Protein AF-A0A9Q4CDG2-F1 (afdb_monomer_lite)

Structure (mmCIF, N/CA/C/O backbone):
data_AF-A0A9Q4CDG2-F1
#
_entry.id   AF-A0A9Q4CDG2-F1
#
loop_
_atom_site.group_PDB
_atom_site.id
_atom_site.type_symbol
_atom_site.label_atom_id
_atom_site.label_alt_id
_atom_site.label_comp_id
_atom_site.label_asym_id
_atom_site.label_entity_id
_atom_site.label_seq_id
_atom_site.pdbx_PDB_ins_code
_atom_site.Cartn_x
_atom_site.Cartn_y
_atom_site.Cartn_z
_atom_site.occupancy
_atom_site.B_iso_or_equiv
_atom_site.auth_seq_id
_atom_site.auth_comp_id
_atom_site.auth_asym_id
_atom_site.auth_atom_id
_atom_site.pdbx_PDB_model_num
ATOM 1 N N . MET A 1 1 ? 12.232 -32.930 37.287 1.00 53.38 1 MET A N 1
ATOM 2 C CA . MET A 1 1 ? 12.173 -32.464 38.690 1.00 53.38 1 MET A CA 1
ATOM 3 C C . MET A 1 1 ? 13.599 -32.129 39.087 1.00 53.38 1 MET A C 1
ATOM 5 O O . MET A 1 1 ? 14.398 -33.047 38.920 1.00 53.38 1 MET A O 1
ATOM 9 N N . PRO A 1 2 ? 13.987 -30.935 39.577 1.00 66.50 2 PRO A N 1
ATOM 10 C CA . PRO A 1 2 ? 13.355 -29.604 39.759 1.00 66.50 2 PRO A CA 1
ATOM 11 C C . PRO A 1 2 ? 14.100 -28.558 38.841 1.00 66.50 2 PRO A C 1
ATOM 13 O O . PRO A 1 2 ? 14.673 -29.033 37.857 1.00 66.50 2 PRO A O 1
ATOM 16 N N . PRO A 1 3 ? 14.152 -27.214 39.052 1.00 62.03 3 PRO A N 1
ATOM 17 C CA . PRO A 1 3 ? 13.517 -26.384 40.074 1.00 62.03 3 PRO A CA 1
ATOM 18 C C . PRO A 1 3 ? 12.594 -25.259 39.582 1.00 62.03 3 PRO A C 1
ATOM 20 O O . PRO A 1 3 ? 12.710 -24.715 38.485 1.00 62.03 3 PRO A O 1
ATOM 23 N N . GLU A 1 4 ? 11.672 -24.950 40.489 1.00 54.12 4 GLU A N 1
ATOM 24 C CA . GLU A 1 4 ? 10.801 -23.787 40.531 1.00 54.12 4 GLU A CA 1
ATOM 25 C C . GLU A 1 4 ? 11.642 -22.527 40.744 1.00 54.12 4 GLU A C 1
ATOM 27 O O . GLU A 1 4 ? 12.482 -22.477 41.643 1.00 54.12 4 GLU A O 1
ATOM 32 N N . TYR A 1 5 ? 11.406 -21.511 39.922 1.00 54.66 5 TYR A N 1
ATOM 33 C CA . TYR A 1 5 ? 11.902 -20.166 40.171 1.00 54.66 5 TYR A CA 1
ATOM 34 C C . TYR A 1 5 ? 10.728 -19.304 40.627 1.00 54.66 5 TYR A C 1
ATOM 36 O O . TYR A 1 5 ? 9.910 -18.876 39.815 1.00 54.66 5 TYR A O 1
ATOM 44 N N . SER A 1 6 ? 10.656 -19.078 41.940 1.00 64.81 6 SER A N 1
ATOM 45 C CA . SER A 1 6 ? 9.952 -17.946 42.533 1.00 64.81 6 SER A CA 1
ATOM 46 C C . SER A 1 6 ? 10.882 -16.739 42.481 1.00 64.81 6 SER A C 1
ATOM 48 O O . SER A 1 6 ? 11.990 -16.800 43.017 1.00 64.81 6 SER A O 1
ATOM 50 N N . TRP A 1 7 ? 10.434 -15.649 41.868 1.00 68.12 7 TRP A N 1
ATOM 51 C CA . TRP A 1 7 ? 11.040 -14.345 42.097 1.00 68.12 7 TRP A CA 1
ATOM 52 C C . TRP A 1 7 ? 9.975 -13.408 42.636 1.00 68.12 7 TRP A C 1
ATOM 54 O O . TRP A 1 7 ? 9.012 -13.074 41.950 1.00 68.12 7 TRP A O 1
ATOM 64 N N . ASP A 1 8 ? 10.189 -13.102 43.909 1.00 61.53 8 ASP A N 1
ATOM 65 C CA . ASP A 1 8 ? 9.601 -12.078 44.746 1.00 61.53 8 ASP A CA 1
ATOM 66 C C . ASP A 1 8 ? 9.086 -10.834 44.020 1.00 61.53 8 ASP A C 1
ATOM 68 O O . ASP A 1 8 ? 9.802 -10.117 43.317 1.00 61.53 8 ASP A O 1
ATOM 72 N N . ASP A 1 9 ? 7.829 -10.565 44.346 1.00 55.75 9 ASP A N 1
ATOM 73 C CA . ASP A 1 9 ? 7.215 -9.256 44.469 1.00 55.75 9 ASP A CA 1
ATOM 74 C C . ASP A 1 9 ? 8.058 -8.377 45.415 1.00 55.75 9 ASP A C 1
ATOM 76 O O . ASP A 1 9 ? 8.276 -8.703 46.583 1.00 55.75 9 ASP A O 1
ATOM 80 N N . SER A 1 10 ? 8.563 -7.252 44.920 1.00 64.06 10 SER A N 1
ATOM 81 C CA . SER A 1 10 ? 9.087 -6.175 45.762 1.00 64.06 10 SER A CA 1
ATOM 82 C C . SER A 1 10 ? 8.644 -4.845 45.181 1.00 64.06 10 SER A C 1
ATOM 84 O O . SER A 1 10 ? 9.381 -4.126 44.509 1.00 64.06 10 SER A O 1
ATOM 86 N N . ASP A 1 11 ? 7.376 -4.569 45.460 1.00 62.00 11 ASP A N 1
ATOM 87 C CA . ASP A 1 11 ? 6.813 -3.243 45.645 1.00 62.00 11 ASP A CA 1
ATOM 88 C C . ASP A 1 11 ? 7.690 -2.435 46.621 1.00 62.00 11 ASP A C 1
ATOM 90 O O . ASP A 1 11 ? 7.967 -2.878 47.735 1.00 62.00 11 ASP A O 1
ATOM 94 N N . THR A 1 12 ? 8.198 -1.283 46.185 1.00 60.94 12 THR A N 1
ATOM 95 C CA . THR A 1 12 ? 8.455 -0.089 47.013 1.00 60.94 12 THR A CA 1
ATOM 96 C C . THR A 1 12 ? 9.114 0.974 46.140 1.00 60.94 12 THR A C 1
ATOM 98 O O . THR A 1 12 ? 10.307 0.923 45.847 1.00 60.94 12 THR A O 1
ATOM 101 N N . GLY A 1 13 ? 8.351 1.980 45.713 1.00 46.56 13 GLY A N 1
ATOM 102 C CA . GLY A 1 13 ? 8.955 3.013 44.877 1.00 46.56 13 GLY A CA 1
ATOM 103 C C . GLY A 1 13 ? 8.097 4.213 44.543 1.00 46.56 13 GLY A C 1
ATOM 104 O O . GLY A 1 13 ? 8.040 4.588 43.383 1.00 46.56 13 GLY A O 1
ATOM 105 N N . SER A 1 14 ? 7.505 4.823 45.569 1.00 50.12 14 SER A N 1
ATOM 106 C CA . SER A 1 14 ? 7.335 6.278 45.675 1.00 50.12 14 SER A CA 1
ATOM 107 C C . SER A 1 14 ? 6.537 6.981 44.572 1.00 50.12 14 SER A C 1
ATOM 109 O O . SER A 1 14 ? 7.004 7.222 43.461 1.00 50.12 14 SER A O 1
ATOM 111 N N . GLY A 1 15 ? 5.338 7.419 44.959 1.00 53.47 15 GLY A N 1
ATOM 112 C CA . GLY A 1 15 ? 4.508 8.328 44.186 1.00 53.47 15 GLY A CA 1
ATOM 113 C C . GLY A 1 15 ? 5.280 9.546 43.684 1.00 53.47 15 GLY A C 1
ATOM 114 O O . GLY A 1 15 ? 5.827 10.329 44.461 1.00 53.47 15 GLY A O 1
ATOM 115 N N . TRP A 1 16 ? 5.259 9.712 42.368 1.00 61.00 16 TRP A N 1
ATOM 116 C CA . TRP A 1 16 ? 5.563 10.973 41.721 1.00 61.00 16 TRP A CA 1
ATOM 117 C C . TRP A 1 16 ? 4.265 11.762 41.616 1.00 61.00 16 TRP A C 1
ATOM 119 O O . TRP A 1 16 ? 3.266 11.293 41.067 1.00 61.00 16 TRP A O 1
ATOM 129 N N . LEU A 1 17 ? 4.283 12.941 42.231 1.00 60.50 17 LEU A N 1
ATOM 130 C CA . LEU A 1 17 ? 3.213 13.918 42.163 1.00 60.50 17 LEU A CA 1
ATOM 131 C C . LEU A 1 17 ? 2.910 14.276 40.696 1.00 60.50 17 LEU A C 1
ATOM 133 O O . LEU A 1 17 ? 3.834 14.336 39.884 1.00 60.50 17 LEU A O 1
ATOM 137 N N . PRO A 1 18 ? 1.647 14.571 40.348 1.00 55.75 18 PRO A N 1
ATOM 138 C CA . PRO A 1 18 ? 1.344 15.226 39.088 1.00 55.75 18 PRO A CA 1
ATOM 139 C C . PRO A 1 18 ? 1.899 16.653 39.137 1.00 55.75 18 PRO A C 1
ATOM 141 O O . PRO A 1 18 ? 1.384 17.499 39.868 1.00 55.75 18 PRO A O 1
ATOM 144 N N . ASP A 1 19 ? 2.941 16.925 38.353 1.00 49.47 19 ASP A N 1
ATOM 145 C CA . ASP A 1 19 ? 3.336 18.293 38.039 1.00 49.47 19 ASP A CA 1
ATOM 146 C C . ASP A 1 19 ? 2.206 18.933 37.227 1.00 49.47 19 ASP A C 1
ATOM 148 O O . ASP A 1 19 ? 2.027 18.702 36.028 1.00 49.47 19 ASP A O 1
ATOM 152 N N . SER A 1 20 ? 1.403 19.736 37.915 1.00 56.84 20 SER A N 1
ATOM 153 C CA . SER A 1 20 ? 0.507 20.726 37.339 1.00 56.84 20 SER A CA 1
ATOM 154 C C . SER A 1 20 ? 1.339 21.823 36.671 1.00 56.84 20 SER A C 1
ATOM 156 O O . SER A 1 20 ? 1.471 22.931 37.184 1.00 56.84 20 SER A O 1
ATOM 158 N N . SER A 1 21 ? 1.912 21.500 35.511 1.00 54.34 21 SER A N 1
ATOM 159 C CA . SER A 1 21 ? 2.442 22.469 34.560 1.00 54.34 21 SER A CA 1
ATOM 160 C C . SER A 1 21 ? 1.254 23.163 33.896 1.00 54.34 21 SER A C 1
ATOM 162 O O . SER A 1 21 ? 0.625 22.674 32.959 1.00 54.34 21 SER A O 1
ATOM 164 N N . THR A 1 22 ? 0.923 24.317 34.463 1.00 55.69 22 THR A N 1
ATOM 165 C CA . THR A 1 22 ? 0.177 25.406 33.840 1.00 55.69 22 THR A CA 1
ATOM 166 C C . THR A 1 22 ? 0.577 25.555 32.377 1.00 55.69 22 THR A C 1
ATOM 168 O O . THR A 1 22 ? 1.725 25.863 32.061 1.00 55.69 22 THR A O 1
ATOM 171 N N . GLY A 1 23 ? -0.395 25.332 31.496 1.00 52.81 23 GLY A N 1
ATOM 172 C CA . GLY A 1 23 ? -0.279 25.617 30.081 1.00 52.81 23 GLY A CA 1
ATOM 173 C C . GLY A 1 23 ? -0.081 27.109 29.846 1.00 52.81 23 GLY A C 1
ATOM 174 O O . GLY A 1 23 ? -1.031 27.886 29.914 1.00 52.81 23 GLY A O 1
ATOM 175 N N . GLU A 1 24 ? 1.137 27.495 29.486 1.00 50.03 24 GLU A N 1
ATOM 176 C CA . GLU A 1 24 ? 1.326 28.595 28.550 1.00 50.03 24 GLU A CA 1
ATOM 177 C C . GLU A 1 24 ? 0.932 28.069 27.170 1.00 50.03 24 GLU A C 1
ATOM 179 O O . GLU A 1 24 ? 1.701 27.424 26.455 1.00 50.03 24 GLU A O 1
ATOM 184 N N . ALA A 1 25 ? -0.333 28.305 26.825 1.00 54.84 25 ALA A N 1
ATOM 185 C CA . ALA A 1 25 ? -0.805 28.229 25.460 1.00 54.84 25 ALA A CA 1
ATOM 186 C C . ALA A 1 25 ? -0.011 29.253 24.641 1.00 54.84 25 ALA A C 1
ATOM 188 O O . ALA A 1 25 ? -0.360 30.430 24.571 1.00 54.84 25 ALA A O 1
ATOM 189 N N . HIS A 1 26 ? 1.085 28.807 24.028 1.00 51.84 26 HIS A N 1
ATOM 190 C CA . HIS A 1 26 ? 1.616 29.478 22.858 1.00 51.84 26 HIS A CA 1
ATOM 191 C C . HIS A 1 26 ? 0.534 29.426 21.786 1.00 51.84 26 HIS A C 1
ATOM 193 O O . HIS A 1 26 ? 0.344 28.415 21.107 1.00 51.84 26 HIS A O 1
ATOM 199 N N . ASP A 1 27 ? -0.182 30.542 21.708 1.00 53.88 27 ASP A N 1
ATOM 200 C CA . ASP A 1 27 ? -1.053 30.986 20.635 1.00 53.88 27 ASP A CA 1
ATOM 201 C C . ASP A 1 27 ? -0.245 30.966 19.329 1.00 53.88 27 ASP A C 1
ATOM 203 O O . ASP A 1 27 ? 0.345 31.949 18.879 1.00 53.88 27 ASP A O 1
ATOM 207 N N . ARG A 1 28 ? -0.090 29.763 18.767 1.00 57.19 28 ARG A N 1
ATOM 208 C CA . ARG A 1 28 ? 0.347 29.599 17.391 1.00 57.19 28 ARG A CA 1
ATOM 209 C C . ARG A 1 28 ? -0.821 30.087 16.549 1.00 57.19 28 ARG A C 1
ATOM 211 O O . ARG A 1 28 ? -1.915 29.549 16.724 1.00 57.19 28 ARG A O 1
ATOM 218 N N . PRO A 1 29 ? -0.612 31.039 15.625 1.00 57.56 29 PRO A N 1
ATOM 219 C CA . PRO A 1 29 ? -1.661 31.440 14.708 1.00 57.56 29 PRO A CA 1
ATOM 220 C C . PRO A 1 29 ? -2.149 30.187 13.987 1.00 57.56 29 PRO A C 1
ATOM 222 O O . PRO A 1 29 ? -1.414 29.577 13.207 1.00 57.56 29 PRO A O 1
ATOM 225 N N . VAL A 1 30 ? -3.378 29.778 14.305 1.00 60.62 30 VAL A N 1
ATOM 226 C CA . VAL A 1 30 ? -4.098 28.745 13.570 1.00 60.62 30 VAL A CA 1
ATOM 227 C C . VAL A 1 30 ? -4.087 29.217 12.118 1.00 60.62 30 VAL A C 1
ATOM 229 O O . VAL A 1 30 ? -4.595 30.312 11.848 1.00 60.62 30 VAL A O 1
ATOM 232 N N . PRO A 1 31 ? -3.458 28.484 11.180 1.00 58.09 31 PRO A N 1
ATOM 233 C CA . PRO A 1 31 ? -3.548 28.847 9.780 1.00 58.09 31 PRO A CA 1
ATOM 234 C C . PRO A 1 31 ? -5.034 28.860 9.455 1.00 58.09 31 PRO A C 1
ATOM 236 O O . PRO A 1 31 ? -5.711 27.854 9.649 1.00 58.09 31 PRO A O 1
ATOM 239 N N . ALA A 1 32 ? -5.547 30.024 9.055 1.00 58.16 32 ALA A N 1
ATOM 240 C CA . ALA A 1 32 ? -6.940 30.184 8.690 1.00 58.16 32 ALA A CA 1
ATOM 241 C C . ALA A 1 32 ? -7.270 29.115 7.647 1.00 58.16 32 ALA A C 1
ATOM 243 O O . ALA A 1 32 ? -6.851 29.222 6.489 1.00 58.16 32 ALA A O 1
ATOM 244 N N . GLU A 1 33 ? -7.973 28.063 8.075 1.00 46.12 33 GLU A N 1
ATOM 245 C CA . GLU A 1 33 ? -8.546 27.081 7.178 1.00 46.12 33 GLU A CA 1
ATOM 246 C C . GLU A 1 33 ? -9.503 27.864 6.297 1.00 46.12 33 GLU A C 1
ATOM 248 O O . GLU A 1 33 ? -10.602 28.243 6.702 1.00 46.12 33 GLU A O 1
ATOM 253 N N . ARG A 1 34 ? -9.041 28.201 5.091 1.00 53.00 34 ARG A N 1
ATOM 254 C CA . ARG A 1 34 ? -9.918 28.754 4.075 1.00 53.00 34 ARG A CA 1
ATOM 255 C C . ARG A 1 34 ? -10.984 27.683 3.879 1.00 53.00 34 ARG A C 1
ATOM 257 O O . ARG A 1 34 ? -10.608 26.567 3.510 1.00 53.00 34 ARG A O 1
ATOM 264 N N . PRO A 1 35 ? -12.272 27.964 4.137 1.00 53.75 35 PRO A N 1
ATOM 265 C CA . PRO A 1 35 ? -13.325 27.018 3.833 1.00 53.75 35 PRO A CA 1
ATOM 266 C C . PRO A 1 35 ? -13.271 26.798 2.326 1.00 53.75 35 PRO A C 1
ATOM 268 O O . PRO A 1 35 ? -13.730 27.630 1.545 1.00 53.75 35 PRO A O 1
ATOM 271 N N . PHE A 1 36 ? -12.628 25.707 1.910 1.00 53.34 36 PHE A N 1
ATOM 272 C CA . PHE A 1 36 ? -12.633 25.299 0.521 1.00 53.34 36 PHE A CA 1
ATOM 273 C C . PHE A 1 36 ? -14.106 25.147 0.145 1.00 53.34 36 PHE A C 1
ATOM 275 O O . PHE A 1 36 ? -14.830 24.397 0.813 1.00 53.34 36 PHE A O 1
ATOM 282 N N . PRO A 1 37 ? -14.599 25.912 -0.843 1.00 50.88 37 PRO A N 1
ATOM 283 C CA . PRO A 1 37 ? -16.015 25.957 -1.136 1.00 50.88 37 PRO A CA 1
ATOM 284 C C . PRO A 1 37 ? -16.431 24.560 -1.586 1.00 50.88 37 PRO A C 1
ATOM 286 O O . PRO A 1 37 ? -16.094 24.118 -2.683 1.00 50.88 37 PRO A O 1
ATOM 289 N N . ARG A 1 38 ? -17.180 23.859 -0.728 1.00 51.94 38 ARG A N 1
ATOM 290 C CA . ARG A 1 38 ? -17.739 22.518 -0.981 1.00 51.94 38 ARG A CA 1
ATOM 291 C C . ARG A 1 38 ? -18.527 22.445 -2.300 1.00 51.94 38 ARG A C 1
ATOM 293 O O . ARG A 1 38 ? -18.723 21.363 -2.839 1.00 51.94 38 ARG A O 1
ATOM 300 N N . ALA A 1 39 ? -18.914 23.596 -2.852 1.00 52.84 39 ALA A N 1
ATOM 301 C CA . ALA A 1 39 ? -19.520 23.742 -4.168 1.00 52.84 39 ALA A CA 1
ATOM 302 C C . ALA A 1 39 ? -18.615 23.292 -5.338 1.00 52.84 39 ALA A C 1
ATOM 304 O O . ALA A 1 39 ? -19.136 22.780 -6.326 1.00 52.84 39 ALA A O 1
ATOM 305 N N . LEU A 1 40 ? -17.281 23.417 -5.240 1.00 53.44 40 LEU A N 1
ATOM 306 C CA . LEU A 1 40 ? -16.377 23.007 -6.328 1.00 53.44 40 LEU A CA 1
ATOM 307 C C . LEU A 1 40 ? -16.232 21.482 -6.443 1.00 53.44 40 LEU A C 1
ATOM 309 O O . LEU A 1 40 ? -16.078 20.966 -7.548 1.00 53.44 40 LEU A O 1
ATOM 313 N N . TRP A 1 41 ? -16.357 20.747 -5.334 1.00 53.97 41 TRP A N 1
ATOM 314 C CA . TRP A 1 41 ? -16.315 19.281 -5.353 1.00 53.97 41 TRP A CA 1
ATOM 315 C C . TRP A 1 41 ? -17.552 18.673 -6.024 1.00 53.97 41 TRP A C 1
ATOM 317 O O . TRP A 1 41 ? -17.429 17.738 -6.811 1.00 53.97 41 TRP A O 1
ATOM 327 N N . VAL A 1 42 ? -18.739 19.236 -5.779 1.00 58.47 42 VAL A N 1
ATOM 328 C CA . VAL A 1 42 ? -19.985 18.742 -6.390 1.00 58.47 42 VAL A CA 1
ATOM 329 C C . VAL A 1 42 ? -19.978 18.967 -7.904 1.00 58.47 42 VAL A C 1
ATOM 331 O O . VAL A 1 42 ? -20.336 18.063 -8.655 1.00 58.47 42 VAL A O 1
ATOM 334 N N . ALA A 1 43 ? -19.505 20.130 -8.367 1.00 60.06 43 ALA A N 1
ATOM 335 C CA . ALA A 1 43 ? -19.396 20.418 -9.796 1.00 60.06 43 ALA A CA 1
ATOM 336 C C . ALA A 1 43 ? -18.426 19.455 -10.509 1.00 60.06 43 ALA A C 1
ATOM 338 O O . ALA A 1 43 ? -18.755 18.936 -11.574 1.00 60.06 43 ALA A O 1
ATOM 339 N N . GLY A 1 44 ? -17.274 19.155 -9.897 1.00 66.88 44 GLY A N 1
ATOM 340 C CA . GLY A 1 44 ? -16.311 18.190 -10.437 1.00 66.88 44 GLY A CA 1
ATOM 341 C C . GLY A 1 44 ? -16.879 16.772 -10.550 1.00 66.88 44 GLY A C 1
ATOM 342 O O . GLY A 1 44 ? -16.764 16.149 -11.604 1.00 66.88 44 GLY A O 1
ATOM 343 N N . VAL A 1 45 ? -17.560 16.283 -9.506 1.00 74.00 45 VAL A N 1
ATOM 344 C CA . VAL A 1 45 ? -18.168 14.939 -9.505 1.00 74.00 45 VAL A CA 1
ATOM 345 C C . VAL A 1 45 ? -19.259 14.816 -10.571 1.00 74.00 45 VAL A C 1
ATOM 347 O O . VAL A 1 45 ? -19.301 13.812 -11.278 1.00 74.00 45 VAL A O 1
ATOM 350 N N . VAL A 1 46 ? -20.103 15.838 -10.753 1.00 75.88 46 VAL A N 1
ATOM 351 C CA . VAL A 1 46 ? -21.156 15.827 -11.785 1.00 75.88 46 VAL A CA 1
ATOM 352 C C . VAL A 1 46 ? -20.563 15.816 -13.199 1.00 75.88 46 VAL A C 1
ATOM 354 O O . VAL A 1 46 ? -21.061 15.088 -14.055 1.00 75.88 46 VAL A O 1
ATOM 357 N N . ILE A 1 47 ? -19.481 16.561 -13.449 1.00 78.69 47 ILE A N 1
ATOM 358 C CA . ILE A 1 47 ? -18.809 16.585 -14.760 1.00 78.69 47 ILE A CA 1
ATOM 359 C C . ILE A 1 47 ? -18.172 15.226 -15.078 1.00 78.69 47 ILE A C 1
ATOM 361 O O . ILE A 1 47 ? -18.348 14.714 -16.183 1.00 78.69 47 ILE A O 1
ATOM 365 N N . VAL A 1 48 ? -17.480 14.611 -14.113 1.00 79.12 48 VAL A N 1
ATOM 366 C CA . VAL A 1 48 ? -16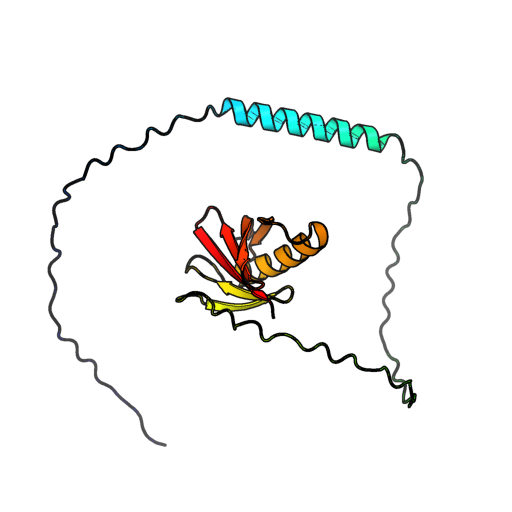.874 13.280 -14.289 1.00 79.12 48 VAL A CA 1
ATOM 367 C C . VAL A 1 48 ? -17.949 12.214 -14.515 1.00 79.12 48 VAL A C 1
ATOM 369 O O . VAL A 1 48 ? -17.793 11.368 -15.392 1.00 79.12 48 VAL A O 1
ATOM 372 N N . LEU A 1 49 ? -19.067 12.284 -13.788 1.00 78.81 49 LEU A N 1
ATOM 373 C CA . LEU A 1 49 ? -20.172 11.333 -13.920 1.00 78.81 49 LEU A CA 1
ATOM 374 C C . LEU A 1 49 ? -20.927 11.496 -15.253 1.00 78.81 49 LEU A C 1
ATOM 376 O O . LEU A 1 49 ? -21.342 10.510 -15.853 1.00 78.81 49 LEU A O 1
ATOM 380 N N . LEU A 1 50 ? -21.050 12.721 -15.775 1.00 77.06 50 LEU A N 1
ATOM 381 C CA . LEU A 1 50 ? -21.570 12.953 -17.127 1.00 77.06 50 LEU A CA 1
ATOM 382 C C . LEU A 1 50 ? -20.617 12.417 -18.207 1.00 77.06 50 LEU A C 1
ATOM 384 O O . LEU A 1 50 ? -21.074 11.794 -19.166 1.00 77.06 50 LEU A O 1
ATOM 388 N N . LEU A 1 51 ? -19.304 12.606 -18.045 1.00 77.31 51 LEU A N 1
ATOM 389 C CA . LEU A 1 51 ? -18.298 12.091 -18.979 1.00 77.31 51 LEU A CA 1
ATOM 390 C C . LEU A 1 51 ? -18.287 10.557 -19.038 1.00 77.31 51 LEU A C 1
ATOM 392 O O . LEU A 1 51 ? -18.230 9.998 -20.134 1.00 77.31 51 LEU A O 1
ATOM 396 N N . THR A 1 52 ? -18.402 9.865 -17.900 1.00 74.88 52 THR A N 1
ATOM 397 C CA . THR A 1 52 ? -18.450 8.393 -17.874 1.00 74.88 52 THR A CA 1
ATOM 398 C C . THR A 1 52 ? -19.718 7.840 -18.521 1.00 74.88 52 THR A C 1
ATOM 400 O O . THR A 1 52 ? -19.633 6.872 -19.277 1.00 74.88 52 THR A O 1
ATOM 403 N N . VAL A 1 53 ? -20.882 8.471 -18.320 1.00 73.19 53 VAL A N 1
ATOM 404 C CA . VAL A 1 53 ? -22.142 8.049 -18.964 1.00 73.19 53 VAL A CA 1
ATOM 405 C C . VAL A 1 53 ? -22.085 8.214 -20.489 1.00 73.19 53 VAL A C 1
ATOM 407 O O . VAL A 1 53 ? -22.541 7.329 -21.216 1.00 73.19 53 VAL A O 1
ATOM 410 N N . VAL A 1 54 ? -21.480 9.292 -21.001 1.00 72.12 54 VAL A N 1
ATOM 411 C CA . VAL A 1 54 ? -21.300 9.497 -22.453 1.00 72.12 54 VAL A CA 1
ATOM 412 C C . VAL A 1 54 ? -20.319 8.479 -23.051 1.00 72.12 54 VAL A C 1
ATOM 414 O O . VAL A 1 54 ? -20.576 7.929 -24.127 1.00 72.12 54 VAL A O 1
ATOM 417 N N . LEU A 1 55 ? -19.229 8.163 -22.345 1.00 63.28 55 LEU A N 1
ATOM 418 C CA . LEU A 1 55 ? -18.268 7.138 -22.767 1.00 63.28 55 LEU A CA 1
ATOM 419 C C . LEU A 1 55 ? -18.903 5.740 -22.814 1.00 63.28 55 LEU A C 1
ATOM 421 O O . LEU A 1 55 ? -18.805 5.067 -23.834 1.00 63.28 55 LEU A O 1
ATOM 425 N N . VAL A 1 56 ? -19.644 5.320 -21.786 1.00 63.47 56 VAL A N 1
ATOM 426 C CA . VAL A 1 56 ? -20.304 3.997 -21.769 1.00 63.47 56 VAL A CA 1
ATOM 427 C C . VAL A 1 56 ? -21.442 3.909 -22.804 1.00 63.47 56 VAL A C 1
ATOM 429 O O . VAL A 1 56 ? -21.650 2.866 -23.434 1.00 63.47 56 VAL A O 1
ATOM 432 N N . GLY A 1 57 ? -22.150 5.016 -23.050 1.00 55.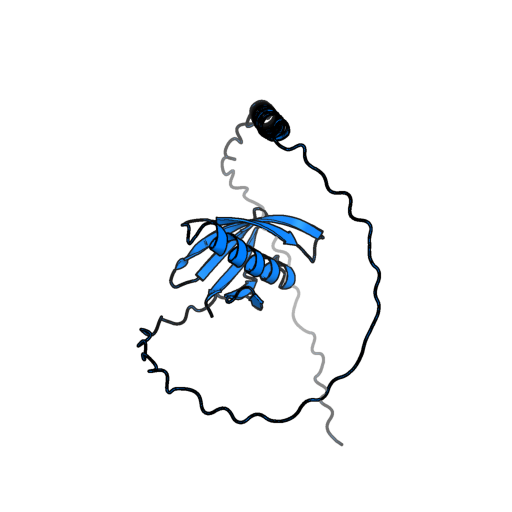91 57 GLY A N 1
ATOM 433 C CA . GLY A 1 57 ? -23.232 5.083 -24.036 1.00 55.91 57 GLY A CA 1
ATOM 434 C C . GLY A 1 57 ? -22.772 4.924 -25.491 1.00 55.91 57 GLY A C 1
ATOM 435 O O . GLY A 1 57 ? -23.509 4.369 -26.307 1.00 55.91 57 GLY A O 1
ATOM 436 N N . THR A 1 58 ? -21.552 5.354 -25.830 1.00 53.75 58 THR A N 1
ATOM 437 C CA . THR A 1 58 ? -21.023 5.237 -27.204 1.00 53.75 58 THR A CA 1
ATOM 438 C C . THR A 1 58 ? -20.487 3.840 -27.525 1.00 53.75 58 THR A C 1
ATOM 440 O O . THR A 1 58 ? -20.653 3.382 -28.655 1.00 53.75 58 THR A O 1
ATOM 443 N N . VAL A 1 59 ? -19.955 3.109 -26.539 1.00 56.19 59 VAL A N 1
ATOM 444 C CA . VAL A 1 59 ? -19.479 1.720 -26.722 1.00 56.19 59 VAL A CA 1
ATOM 445 C C . VAL A 1 59 ? -20.647 0.729 -26.855 1.00 56.19 59 VAL A C 1
ATOM 447 O O . VAL A 1 59 ? -20.550 -0.281 -27.547 1.00 56.19 59 VAL A O 1
ATOM 450 N N . SER A 1 60 ? -21.812 1.055 -26.290 1.00 53.12 60 SER A N 1
ATOM 451 C CA . SER A 1 60 ? -22.990 0.173 -26.298 1.00 53.12 60 SER A CA 1
ATOM 452 C C . SER A 1 60 ? -23.723 0.085 -27.649 1.00 53.12 60 SER A C 1
ATOM 454 O O . SER A 1 60 ? -24.640 -0.721 -27.799 1.00 53.12 60 SER A O 1
ATOM 456 N N . ARG A 1 61 ? -23.344 0.885 -28.660 1.00 50.41 61 ARG A N 1
ATOM 457 C CA . ARG A 1 61 ? -23.950 0.826 -30.008 1.00 50.41 61 ARG A CA 1
ATOM 458 C C . ARG A 1 61 ? -23.263 -0.134 -30.981 1.00 50.41 61 ARG A C 1
ATOM 460 O O . ARG A 1 61 ? -23.746 -0.284 -32.100 1.00 50.41 61 ARG A O 1
ATOM 467 N N . MET A 1 62 ? -22.193 -0.815 -30.576 1.00 56.81 62 MET A N 1
ATOM 468 C CA . MET A 1 62 ? -21.455 -1.728 -31.452 1.00 56.81 62 MET A CA 1
ATOM 469 C C . MET A 1 62 ? -21.123 -3.023 -30.703 1.00 56.81 62 MET A C 1
ATOM 471 O O . MET A 1 62 ? -20.001 -3.257 -30.281 1.00 56.81 62 MET A O 1
ATOM 475 N N . GLY A 1 63 ? -22.141 -3.855 -30.477 1.00 48.88 63 GLY A N 1
ATOM 476 C CA . GLY A 1 63 ? -21.953 -5.102 -29.734 1.00 48.88 63 GLY A CA 1
ATOM 477 C C . GLY A 1 63 ? -23.202 -5.961 -29.594 1.00 48.88 63 GLY A C 1
ATOM 478 O O . GLY A 1 63 ? -23.417 -6.564 -28.553 1.00 48.88 63 GLY A O 1
ATOM 479 N N . SER A 1 64 ? -24.055 -6.008 -30.619 1.00 51.62 64 SER A N 1
ATOM 480 C CA . SER A 1 64 ? -25.024 -7.099 -30.746 1.00 51.62 64 SER A CA 1
ATOM 481 C C . SER A 1 64 ? -24.346 -8.276 -31.435 1.00 51.62 64 SER A C 1
ATOM 483 O O . SER A 1 64 ? -24.177 -8.241 -32.651 1.00 51.62 64 SER A O 1
ATOM 485 N N . SER A 1 65 ? -23.987 -9.313 -30.677 1.00 49.16 65 SER A N 1
ATOM 486 C CA . SER A 1 65 ? -24.073 -10.719 -31.097 1.00 49.16 65 SER A CA 1
ATOM 487 C C . SER A 1 65 ? -23.910 -11.652 -29.891 1.00 49.16 65 SER A C 1
ATOM 489 O O . SER A 1 65 ? -22.931 -11.567 -29.162 1.00 49.16 65 SER A O 1
ATOM 491 N N . ARG A 1 66 ? -24.962 -12.462 -29.710 1.00 49.91 66 ARG A N 1
ATOM 492 C CA . ARG A 1 66 ? -25.152 -13.766 -29.033 1.00 49.91 66 ARG A CA 1
ATOM 493 C C . ARG A 1 66 ? -23.856 -14.442 -28.531 1.00 49.91 66 ARG A C 1
ATOM 495 O O . ARG A 1 66 ? -22.851 -14.407 -29.215 1.00 49.91 66 ARG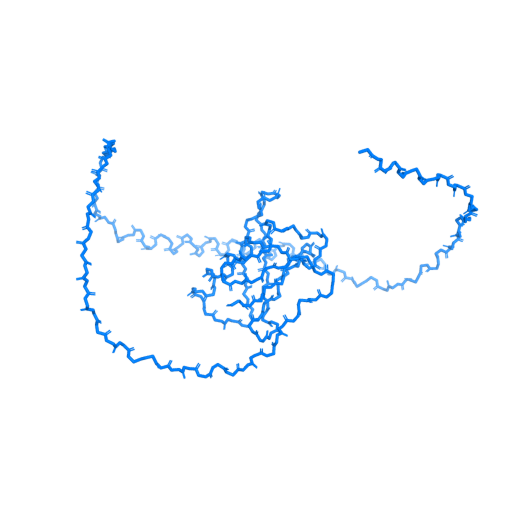 A O 1
ATOM 502 N N . ASP A 1 67 ? -23.825 -15.055 -27.347 1.00 48.62 67 ASP A N 1
ATOM 503 C CA . ASP A 1 67 ? -24.449 -16.365 -27.134 1.00 48.62 67 ASP A CA 1
ATOM 504 C C . ASP A 1 67 ? -24.867 -16.649 -25.683 1.00 48.62 67 ASP A C 1
ATOM 506 O O . ASP A 1 67 ? -24.180 -16.352 -24.709 1.00 48.62 67 ASP A O 1
ATOM 510 N N . THR A 1 68 ? -26.034 -17.279 -25.576 1.00 54.81 68 THR A N 1
ATOM 511 C CA . THR A 1 68 ? -26.624 -17.852 -24.366 1.00 54.81 68 THR A CA 1
ATOM 512 C C . THR A 1 68 ? -26.162 -19.306 -24.257 1.00 54.81 68 THR A C 1
ATOM 514 O O . THR A 1 68 ? -26.650 -20.167 -24.983 1.00 54.81 68 THR A O 1
ATOM 517 N N . GLY A 1 69 ? -25.212 -19.580 -23.361 1.00 43.16 69 GLY A N 1
ATOM 518 C CA . GLY A 1 69 ? -24.709 -20.924 -23.061 1.00 43.16 69 GLY A CA 1
ATOM 519 C C . GLY A 1 69 ? -24.929 -21.303 -21.595 1.00 43.16 69 GLY A C 1
ATOM 520 O O . GLY A 1 69 ? -24.180 -20.888 -20.719 1.00 43.16 69 GLY A O 1
ATOM 521 N N . THR A 1 70 ? -25.990 -22.071 -21.362 1.00 55.03 70 THR A N 1
ATOM 522 C CA . THR A 1 70 ? -26.464 -22.729 -20.125 1.00 55.03 70 THR A CA 1
ATOM 523 C C . THR A 1 70 ? -25.392 -23.599 -19.421 1.00 55.03 70 THR A C 1
ATOM 525 O O . THR A 1 70 ? -24.496 -24.108 -20.094 1.00 55.03 70 THR A O 1
ATOM 528 N N . PRO A 1 71 ? -25.459 -23.804 -18.081 1.00 53.22 71 PRO A N 1
ATOM 529 C CA . PRO A 1 71 ? -24.355 -24.335 -17.276 1.00 53.22 71 PRO A CA 1
ATOM 530 C C . PRO A 1 71 ? -24.248 -25.866 -17.304 1.00 53.22 71 PRO A C 1
ATOM 532 O O . PRO A 1 71 ? -25.251 -26.577 -17.263 1.00 53.22 71 PRO A O 1
ATOM 535 N N . GLY A 1 72 ? -23.011 -26.369 -17.279 1.00 51.94 72 GLY A N 1
ATOM 536 C CA . GLY A 1 72 ? -22.688 -27.782 -17.084 1.00 51.94 72 GLY A CA 1
ATOM 537 C C . GLY A 1 72 ? -22.019 -28.021 -15.732 1.00 51.94 72 GLY A C 1
ATOM 538 O O . GLY A 1 72 ? -20.820 -27.803 -15.582 1.00 51.94 72 GLY A O 1
ATOM 539 N N . GLN A 1 73 ? -22.794 -28.489 -14.752 1.00 51.28 73 GLN A N 1
ATOM 540 C CA . GLN A 1 73 ? -22.268 -29.209 -13.593 1.00 51.28 73 GLN A CA 1
ATOM 541 C C . GLN A 1 73 ? -21.732 -30.564 -14.064 1.00 51.28 73 GLN A C 1
ATOM 543 O O . GLN A 1 73 ? -22.472 -31.366 -14.627 1.00 51.28 73 GLN A O 1
ATOM 548 N N . GLY A 1 74 ? -20.456 -30.826 -13.800 1.00 49.56 74 GLY A N 1
ATOM 549 C CA . GLY A 1 74 ? -19.820 -32.116 -14.037 1.00 49.56 74 GLY A CA 1
ATOM 550 C C . GLY A 1 74 ? -18.821 -32.401 -12.930 1.00 49.56 74 GLY A C 1
ATOM 551 O O . GLY A 1 74 ? -17.670 -31.985 -12.999 1.00 49.56 74 GLY A O 1
ATOM 552 N N . ALA A 1 75 ? -19.283 -33.088 -11.890 1.00 50.75 75 ALA A N 1
ATOM 553 C CA . ALA A 1 75 ? -18.427 -33.732 -10.908 1.00 50.75 75 ALA A CA 1
ATOM 554 C C . ALA A 1 75 ? -17.702 -34.917 -11.558 1.00 50.75 75 ALA A C 1
ATOM 556 O O . ALA A 1 75 ? -18.359 -35.733 -12.201 1.00 50.75 75 ALA A O 1
ATOM 557 N N . SER A 1 76 ? -16.386 -35.033 -11.357 1.00 46.84 76 SER A N 1
ATOM 558 C CA . SER A 1 76 ? -15.624 -36.294 -11.391 1.00 46.84 76 SER A CA 1
ATOM 559 C C . SER A 1 76 ? -14.186 -36.059 -10.901 1.00 46.84 76 SER A C 1
ATOM 561 O O . SER A 1 76 ? -13.355 -35.511 -11.615 1.00 46.84 76 SER A O 1
ATOM 563 N N . SER A 1 77 ? -13.901 -36.509 -9.681 1.00 47.50 77 SER A N 1
ATOM 564 C CA . SER A 1 77 ? -12.601 -37.094 -9.294 1.00 47.50 77 SER A CA 1
ATOM 565 C C . SER A 1 77 ? -12.709 -38.624 -9.498 1.00 47.50 77 SER A C 1
ATOM 567 O O . SER A 1 77 ? -13.847 -39.085 -9.621 1.00 47.50 77 SER A O 1
ATOM 569 N N . PRO A 1 78 ? -11.653 -39.468 -9.418 1.00 61.97 78 PRO A N 1
ATOM 570 C CA . PRO A 1 78 ? -10.215 -39.224 -9.227 1.00 61.97 78 PRO A CA 1
ATOM 571 C C . PRO A 1 78 ? -9.303 -40.068 -10.178 1.00 61.97 78 PRO A C 1
ATOM 573 O O . PRO A 1 78 ? -9.771 -40.838 -11.009 1.00 61.97 78 PRO A O 1
ATOM 576 N N . VAL A 1 79 ? -7.984 -39.994 -9.932 1.00 46.34 79 VAL A N 1
ATOM 577 C CA . VAL A 1 79 ? -6.917 -40.980 -10.254 1.00 46.34 79 VAL A CA 1
ATOM 578 C C . VAL A 1 79 ? -6.317 -40.979 -11.671 1.00 46.34 79 VAL A C 1
ATOM 580 O O . VAL A 1 79 ? -6.913 -41.480 -12.620 1.00 46.34 79 VAL A O 1
ATOM 583 N N . ARG A 1 80 ? -5.017 -40.644 -11.753 1.00 45.91 80 ARG A N 1
ATOM 584 C CA . ARG A 1 80 ? -4.035 -41.506 -12.439 1.00 45.91 80 ARG A CA 1
ATOM 585 C C . ARG A 1 80 ? -2.610 -41.289 -11.919 1.00 45.91 80 ARG A C 1
ATOM 587 O O . ARG A 1 80 ? -2.045 -40.211 -12.063 1.00 45.91 80 ARG A O 1
ATOM 594 N N . ALA A 1 81 ? -2.055 -42.342 -11.323 1.00 49.81 81 ALA A N 1
ATOM 595 C CA . ALA A 1 81 ? -0.619 -42.548 -11.190 1.00 49.81 81 ALA A CA 1
ATOM 596 C C . ALA A 1 81 ? -0.022 -42.835 -12.578 1.00 49.81 81 ALA A C 1
ATOM 598 O O . ALA A 1 81 ? -0.663 -43.501 -13.396 1.00 49.81 81 ALA A O 1
ATOM 599 N N . GLY A 1 82 ? 1.179 -42.331 -12.844 1.00 49.59 82 GLY A N 1
ATOM 600 C CA . GLY A 1 82 ? 1.889 -42.555 -14.098 1.00 49.59 82 GLY A CA 1
ATOM 601 C C . GLY A 1 82 ? 3.375 -42.274 -13.937 1.00 49.59 82 GLY A C 1
ATOM 602 O O . GLY A 1 82 ? 3.775 -41.134 -13.727 1.00 49.59 82 GLY A O 1
ATOM 603 N N . ASP A 1 83 ? 4.137 -43.358 -13.992 1.00 44.75 83 ASP A N 1
ATOM 604 C CA . ASP A 1 83 ? 5.576 -43.486 -13.836 1.00 44.75 83 ASP A CA 1
ATOM 605 C C . ASP A 1 83 ? 6.431 -42.693 -14.839 1.00 44.75 83 ASP A C 1
ATOM 607 O O . ASP A 1 83 ? 6.063 -42.484 -15.991 1.00 44.75 83 ASP A O 1
ATOM 611 N N . GLY A 1 84 ? 7.635 -42.347 -14.370 1.00 48.84 84 GLY A N 1
ATOM 612 C CA . GLY A 1 84 ? 8.912 -42.503 -15.073 1.00 48.84 84 GLY A CA 1
ATOM 613 C C . GLY A 1 84 ? 9.012 -42.123 -16.553 1.00 48.84 84 GLY A C 1
ATOM 614 O O . GLY A 1 84 ? 8.733 -42.931 -17.434 1.00 48.84 84 GLY A O 1
ATOM 615 N N . ALA A 1 85 ? 9.643 -40.979 -16.823 1.00 50.00 85 ALA A N 1
ATOM 616 C CA . ALA A 1 85 ? 10.381 -40.769 -18.064 1.00 50.00 85 ALA A CA 1
ATOM 617 C C . ALA A 1 85 ? 11.653 -39.957 -17.784 1.00 50.00 85 ALA A C 1
ATOM 619 O O . ALA A 1 85 ? 11.613 -38.752 -17.541 1.00 50.00 85 ALA A O 1
ATOM 620 N N . ALA A 1 86 ? 12.792 -40.649 -17.806 1.00 54.53 86 ALA A N 1
ATOM 621 C CA . ALA A 1 86 ? 14.110 -40.042 -17.872 1.00 54.53 86 ALA A CA 1
ATOM 622 C C . ALA A 1 86 ? 14.280 -39.396 -19.256 1.00 54.53 86 ALA A C 1
ATOM 624 O O . ALA A 1 86 ? 14.407 -40.092 -20.261 1.00 54.53 86 ALA A O 1
ATOM 625 N N . GLY A 1 87 ? 14.244 -38.065 -19.298 1.00 49.28 87 GLY A N 1
ATOM 626 C CA . GLY A 1 87 ? 14.504 -37.268 -20.491 1.00 49.28 87 GLY A CA 1
ATOM 627 C C . GLY A 1 87 ? 15.785 -36.462 -20.320 1.00 49.28 87 GLY A C 1
ATOM 628 O O . GLY A 1 87 ? 15.808 -35.476 -19.588 1.00 49.28 87 GLY A O 1
ATOM 629 N N . SER A 1 88 ? 16.853 -36.881 -20.997 1.00 58.47 88 SER A N 1
ATOM 630 C CA . SER A 1 88 ? 18.059 -36.076 -21.191 1.00 58.47 88 SER A CA 1
ATOM 631 C C . SER A 1 88 ? 17.728 -34.896 -22.110 1.00 58.47 88 SER A C 1
ATOM 633 O O . SER A 1 88 ? 17.488 -35.085 -23.301 1.00 58.47 88 SER A O 1
ATOM 635 N N . GLY A 1 89 ? 17.678 -33.691 -21.540 1.00 55.03 89 GLY A N 1
ATOM 636 C CA . GLY A 1 89 ? 17.453 -32.423 -22.239 1.00 55.03 89 GLY A CA 1
ATOM 637 C C . GLY A 1 89 ? 18.692 -31.512 -22.219 1.00 55.03 89 GLY A C 1
ATOM 638 O O . GLY A 1 89 ? 19.594 -31.728 -21.411 1.00 55.03 89 GLY A O 1
ATOM 639 N N . PRO A 1 90 ? 18.760 -30.527 -23.131 1.00 49.50 90 PRO A N 1
ATOM 640 C CA . PRO A 1 90 ? 19.981 -29.835 -23.544 1.00 49.50 90 PRO A CA 1
ATOM 641 C C . PRO A 1 90 ? 20.594 -28.948 -22.453 1.00 49.50 90 PRO A C 1
ATOM 643 O O . PRO A 1 90 ? 19.896 -28.328 -21.655 1.00 49.50 90 PRO A O 1
ATOM 646 N N . VAL A 1 91 ? 21.927 -28.870 -22.462 1.00 54.47 91 VAL A N 1
ATOM 647 C CA . VAL A 1 91 ? 22.729 -28.009 -21.585 1.00 54.47 91 VAL A CA 1
ATOM 648 C C . VAL A 1 91 ? 22.519 -26.555 -22.014 1.00 54.47 91 VAL A C 1
ATOM 650 O O . VAL A 1 91 ? 23.133 -26.075 -22.965 1.00 54.47 91 VAL A O 1
ATOM 653 N N . THR A 1 92 ? 21.596 -25.868 -21.346 1.00 52.78 92 THR A N 1
ATOM 654 C CA . THR A 1 92 ? 21.392 -24.426 -21.492 1.00 52.78 92 THR A CA 1
ATOM 655 C C . THR A 1 92 ? 22.573 -23.703 -20.855 1.00 52.78 92 THR A C 1
ATOM 657 O O . THR A 1 92 ? 22.841 -23.872 -19.666 1.00 52.78 92 THR A O 1
ATOM 660 N N . SER A 1 93 ? 23.296 -22.916 -21.652 1.00 48.88 93 SER A N 1
ATOM 661 C CA . SER A 1 93 ? 24.344 -22.014 -21.182 1.00 48.88 93 SER A CA 1
ATOM 662 C C . SER A 1 93 ? 23.772 -21.044 -20.149 1.00 48.88 93 SER A C 1
ATOM 664 O O . SER A 1 93 ? 23.003 -20.146 -20.481 1.00 48.88 93 SER A O 1
ATOM 666 N N . THR A 1 94 ? 24.150 -21.244 -18.890 1.00 48.75 94 THR A N 1
ATOM 667 C CA . THR A 1 94 ? 23.883 -20.318 -17.794 1.00 48.75 94 THR A CA 1
ATOM 668 C C . THR A 1 94 ? 24.726 -19.065 -18.010 1.00 48.75 94 THR A C 1
ATOM 670 O O . THR A 1 94 ? 25.925 -19.058 -17.731 1.00 48.75 94 THR A O 1
ATOM 673 N N . GLU A 1 95 ? 24.119 -18.004 -18.537 1.00 52.88 95 GLU A N 1
ATOM 674 C CA . GLU A 1 95 ? 24.684 -16.662 -18.436 1.00 52.88 95 GLU A CA 1
ATOM 675 C C . GLU A 1 95 ? 24.754 -16.289 -16.952 1.00 52.88 95 GLU A C 1
ATOM 677 O O . GLU A 1 95 ? 23.745 -16.035 -16.294 1.00 52.88 95 GLU A O 1
ATOM 682 N N . THR A 1 96 ? 25.964 -16.296 -16.399 1.00 48.50 96 THR A N 1
ATOM 683 C CA . THR A 1 96 ? 26.232 -15.787 -15.055 1.00 48.50 96 THR A CA 1
ATOM 684 C C . THR A 1 96 ? 26.122 -14.267 -15.100 1.00 48.50 96 THR A C 1
ATOM 686 O O . THR A 1 96 ? 27.102 -13.559 -15.328 1.00 48.50 96 THR A O 1
ATOM 689 N N . THR A 1 97 ? 24.910 -13.747 -14.911 1.00 53.50 97 THR A N 1
ATOM 690 C CA . THR A 1 97 ? 24.702 -12.328 -14.627 1.00 53.50 97 THR A CA 1
ATOM 691 C C . THR A 1 97 ? 25.339 -12.024 -13.273 1.00 53.50 97 THR A C 1
ATOM 693 O O . THR A 1 97 ? 24.809 -12.377 -12.221 1.00 53.50 97 THR A O 1
ATOM 696 N N . THR A 1 98 ? 26.508 -11.386 -13.295 1.00 49.22 98 THR A N 1
ATOM 697 C CA . THR A 1 98 ? 27.154 -10.829 -12.105 1.00 49.22 98 THR A CA 1
ATOM 698 C C . THR A 1 98 ? 26.256 -9.733 -11.538 1.00 49.22 98 THR A C 1
ATOM 700 O O . THR A 1 98 ? 26.289 -8.590 -11.993 1.00 49.22 98 THR A O 1
ATOM 703 N N . LEU A 1 99 ? 25.421 -10.086 -10.560 1.00 48.72 99 LEU A N 1
ATOM 704 C CA . LEU A 1 99 ? 24.623 -9.124 -9.810 1.00 48.72 99 LEU A CA 1
ATOM 705 C C . LEU A 1 99 ? 25.586 -8.243 -9.013 1.00 48.72 99 LEU A C 1
ATOM 707 O O . LEU A 1 99 ? 26.275 -8.714 -8.108 1.00 48.72 99 LEU A O 1
ATOM 711 N N . THR A 1 100 ? 25.664 -6.960 -9.363 1.00 53.78 100 THR A N 1
ATOM 712 C CA . THR A 1 100 ? 26.328 -5.969 -8.515 1.00 53.78 100 THR A CA 1
ATOM 713 C C . THR A 1 100 ? 25.679 -6.035 -7.128 1.00 53.78 100 THR A C 1
ATOM 715 O O . THR A 1 100 ? 24.450 -5.948 -7.048 1.00 53.78 100 THR A O 1
ATOM 718 N N . PRO A 1 101 ? 26.449 -6.222 -6.040 1.00 51.50 101 PRO A N 1
ATOM 719 C CA . PRO A 1 101 ? 25.887 -6.351 -4.704 1.00 51.50 101 PRO A CA 1
ATOM 720 C C . PRO A 1 101 ? 25.180 -5.046 -4.337 1.00 51.50 101 PRO A C 1
ATOM 722 O O . PRO A 1 101 ? 25.810 -4.033 -4.034 1.00 51.50 101 PRO A O 1
ATOM 725 N N . THR A 1 102 ? 23.851 -5.066 -4.402 1.00 59.69 102 THR A N 1
ATOM 726 C CA . THR A 1 102 ? 23.023 -3.961 -3.929 1.00 59.69 102 THR A CA 1
ATOM 727 C C . THR A 1 102 ? 23.142 -3.940 -2.414 1.00 59.69 102 THR A C 1
ATOM 729 O O . THR A 1 102 ? 22.942 -4.960 -1.752 1.00 59.69 102 THR A O 1
ATOM 732 N N . LYS A 1 103 ? 23.540 -2.789 -1.863 1.00 65.88 103 LYS A N 1
ATOM 733 C CA . LYS A 1 103 ? 23.627 -2.577 -0.416 1.00 65.88 103 LYS A CA 1
ATOM 734 C C . LYS A 1 103 ? 22.313 -3.050 0.231 1.00 65.88 103 LYS A C 1
ATOM 736 O O . LYS A 1 103 ? 21.259 -2.609 -0.226 1.00 65.88 103 LYS A O 1
ATOM 741 N N . PRO A 1 104 ? 22.352 -3.896 1.279 1.00 71.06 104 PRO A N 1
ATOM 742 C CA . PRO A 1 104 ? 21.142 -4.328 1.965 1.00 71.06 104 PRO A CA 1
ATOM 743 C C . PRO A 1 104 ? 20.358 -3.104 2.442 1.00 71.06 104 PRO A C 1
ATOM 745 O O . PRO A 1 104 ? 20.908 -2.253 3.148 1.00 71.06 104 PRO A O 1
ATOM 748 N N . ILE A 1 105 ? 19.093 -2.994 2.039 1.00 81.56 105 ILE A N 1
ATOM 749 C CA . ILE A 1 105 ? 18.196 -1.989 2.603 1.00 81.56 105 ILE A CA 1
ATOM 750 C C . ILE A 1 105 ? 17.735 -2.500 3.959 1.00 81.56 105 ILE A C 1
ATOM 752 O O . ILE A 1 105 ? 17.094 -3.545 4.061 1.00 81.56 105 ILE A O 1
ATOM 756 N N . THR A 1 106 ? 18.067 -1.748 5.002 1.00 86.25 106 THR A N 1
ATOM 757 C CA . THR A 1 106 ? 17.564 -2.003 6.349 1.00 86.25 106 THR A CA 1
ATOM 758 C C . THR A 1 106 ? 16.212 -1.311 6.498 1.00 86.25 106 THR A C 1
ATOM 760 O O . THR A 1 106 ? 16.119 -0.117 6.197 1.00 86.25 106 THR A O 1
ATOM 763 N N . PRO A 1 107 ? 15.162 -2.011 6.959 1.00 87.62 107 PRO A N 1
ATOM 764 C CA . PRO A 1 107 ? 13.890 -1.367 7.247 1.00 87.62 107 PRO A CA 1
ATOM 765 C C . PRO A 1 107 ? 14.069 -0.338 8.383 1.00 87.62 107 PRO A C 1
ATOM 767 O O . PRO A 1 107 ? 14.967 -0.490 9.219 1.00 87.62 107 PRO A O 1
ATOM 770 N N . PRO A 1 108 ? 13.252 0.728 8.430 1.00 87.06 108 PRO A N 1
ATOM 771 C CA . PRO A 1 108 ? 13.387 1.763 9.450 1.00 87.06 108 PRO A CA 1
ATOM 772 C C . PRO A 1 108 ? 13.198 1.190 10.861 1.00 87.06 108 PRO A C 1
ATOM 774 O O . PRO A 1 108 ? 12.459 0.221 11.066 1.00 87.06 108 PRO A O 1
ATOM 777 N N . ALA A 1 109 ? 13.866 1.799 11.844 1.00 90.12 109 ALA A N 1
ATOM 778 C CA . ALA A 1 109 ? 13.758 1.391 13.242 1.00 90.12 109 ALA A CA 1
ATOM 779 C C . ALA A 1 109 ? 12.297 1.443 13.723 1.00 90.12 109 ALA A C 1
ATOM 781 O O . ALA A 1 109 ? 11.549 2.346 13.354 1.00 90.12 109 ALA A O 1
ATOM 782 N N . GLY A 1 110 ? 11.897 0.460 14.532 1.00 91.12 110 GLY A N 1
ATOM 783 C CA . GLY A 1 110 ? 10.523 0.333 15.032 1.00 91.12 110 GLY A CA 1
ATOM 784 C C . GLY A 1 110 ? 9.541 -0.326 14.058 1.00 91.12 110 GLY A C 1
ATOM 785 O O . GLY A 1 110 ? 8.401 -0.582 14.434 1.00 91.12 110 GLY A O 1
ATOM 786 N N . SER A 1 111 ? 9.961 -0.652 12.833 1.00 96.06 111 SER A N 1
ATOM 787 C CA . SER A 1 111 ? 9.110 -1.409 11.916 1.00 96.06 111 SER A CA 1
ATOM 788 C C . SER A 1 111 ? 9.012 -2.889 12.302 1.00 96.06 111 SER A C 1
ATOM 790 O O . SER A 1 111 ? 9.979 -3.515 12.738 1.00 96.06 111 SER A O 1
ATOM 792 N N . THR A 1 112 ? 7.826 -3.462 12.117 1.00 97.62 112 THR A N 1
ATOM 793 C CA . THR A 1 112 ? 7.541 -4.876 12.374 1.00 97.62 112 THR A CA 1
ATOM 794 C C . THR A 1 112 ? 7.489 -5.639 11.056 1.00 97.62 112 THR A C 1
ATOM 796 O O . THR A 1 112 ? 6.738 -5.274 10.151 1.00 97.62 112 THR A O 1
ATOM 799 N N . GLY A 1 113 ? 8.284 -6.705 10.934 1.00 97.19 113 GLY A N 1
ATOM 800 C CA . GLY A 1 113 ? 8.279 -7.580 9.761 1.00 97.19 113 GLY A CA 1
ATOM 801 C C . GLY A 1 113 ? 6.993 -8.398 9.679 1.00 97.19 113 GLY A C 1
ATOM 802 O O . GLY A 1 113 ? 6.677 -9.153 10.593 1.00 97.19 113 GLY A O 1
ATOM 803 N N . CYS A 1 114 ? 6.272 -8.262 8.570 1.00 97.69 114 CYS A N 1
ATOM 804 C CA . CYS A 1 114 ? 4.953 -8.861 8.378 1.00 97.69 114 CYS A CA 1
ATOM 805 C C . CYS A 1 114 ? 4.946 -10.056 7.418 1.00 97.69 114 CYS A C 1
ATOM 807 O O . CYS A 1 114 ? 3.926 -10.726 7.295 1.00 97.69 114 CYS A O 1
ATOM 809 N N . GLY A 1 115 ? 6.066 -10.340 6.748 1.00 96.88 115 GLY A N 1
ATOM 810 C CA . GLY A 1 115 ? 6.208 -11.456 5.815 1.00 96.88 115 GLY A CA 1
ATOM 811 C C . GLY A 1 115 ? 6.581 -10.983 4.416 1.00 96.88 115 GLY A C 1
ATOM 812 O O . GLY A 1 115 ? 7.376 -10.054 4.259 1.00 96.88 115 GLY A O 1
ATOM 813 N N . THR A 1 116 ? 6.032 -11.642 3.398 1.00 97.00 116 THR A N 1
ATOM 814 C CA . THR A 1 116 ? 6.290 -11.321 1.991 1.00 97.00 116 THR A CA 1
ATOM 815 C C . THR A 1 116 ? 5.008 -11.285 1.180 1.00 97.00 116 THR A C 1
ATOM 817 O O . THR A 1 116 ? 4.160 -12.154 1.357 1.00 97.00 116 THR A O 1
ATOM 820 N N . ALA A 1 117 ? 4.908 -10.339 0.250 1.00 96.31 117 ALA A N 1
ATOM 821 C CA . ALA A 1 117 ? 3.779 -10.208 -0.664 1.00 96.31 117 ALA A CA 1
ATOM 822 C C . ALA A 1 117 ? 4.262 -9.647 -2.000 1.00 96.31 117 ALA A C 1
ATOM 824 O O . ALA A 1 117 ? 5.092 -8.742 -2.014 1.00 96.31 117 ALA A O 1
ATOM 825 N N . GLY A 1 118 ? 3.794 -10.197 -3.123 1.00 90.38 118 GLY A N 1
ATOM 826 C CA . GLY A 1 118 ? 4.139 -9.676 -4.450 1.00 90.38 118 GLY A CA 1
ATOM 827 C C . GLY A 1 118 ? 5.649 -9.582 -4.725 1.00 90.38 118 GLY A C 1
ATOM 828 O O . GLY A 1 118 ? 6.085 -8.655 -5.399 1.00 90.38 118 GLY A O 1
ATOM 829 N N . GLY A 1 119 ? 6.472 -10.487 -4.180 1.00 92.06 119 GLY A N 1
ATOM 830 C CA . GLY A 1 119 ? 7.943 -10.457 -4.300 1.00 92.06 119 GLY A CA 1
ATOM 831 C C . GLY A 1 119 ? 8.652 -9.377 -3.469 1.00 92.06 119 GLY A C 1
ATOM 832 O O . GLY A 1 119 ? 9.832 -9.114 -3.682 1.00 92.06 119 GLY A O 1
ATOM 833 N N . TRP A 1 120 ? 7.951 -8.767 -2.518 1.00 95.12 120 TRP A N 1
ATOM 834 C CA . TRP A 1 120 ? 8.499 -7.809 -1.565 1.00 95.12 120 TRP A CA 1
ATOM 835 C C . TRP A 1 120 ? 8.555 -8.431 -0.170 1.00 95.12 120 TRP A C 1
ATOM 837 O O . TRP A 1 120 ? 7.657 -9.180 0.213 1.00 95.12 120 TRP A O 1
ATOM 847 N N . ALA A 1 121 ? 9.578 -8.099 0.612 1.00 96.31 121 ALA A N 1
ATOM 848 C CA . ALA A 1 121 ? 9.526 -8.170 2.066 1.00 96.31 121 ALA A CA 1
ATOM 849 C C . ALA A 1 121 ? 8.705 -6.984 2.583 1.00 96.31 121 ALA A C 1
ATOM 851 O O . ALA A 1 121 ? 8.953 -5.841 2.202 1.00 96.31 121 ALA A O 1
ATOM 852 N N . VAL A 1 122 ? 7.721 -7.268 3.431 1.00 97.81 122 VAL A N 1
ATOM 853 C CA . VAL A 1 122 ? 6.702 -6.306 3.854 1.00 97.81 122 VAL A CA 1
ATOM 854 C C . VAL A 1 122 ? 6.850 -6.001 5.338 1.00 97.81 122 VAL A C 1
ATOM 856 O O . VAL A 1 122 ? 6.949 -6.916 6.159 1.00 97.81 122 VAL A O 1
ATOM 859 N N . TYR A 1 123 ? 6.797 -4.717 5.686 1.00 97.88 123 TYR A N 1
ATOM 860 C CA . TYR A 1 123 ? 6.940 -4.230 7.054 1.00 97.88 123 TYR A CA 1
ATOM 861 C C . TYR A 1 123 ? 5.826 -3.241 7.408 1.00 97.88 123 TYR A C 1
ATOM 863 O O . TYR A 1 123 ? 5.515 -2.334 6.636 1.00 97.88 123 TYR A O 1
ATOM 871 N N . ALA A 1 124 ? 5.244 -3.387 8.597 1.00 98.06 124 ALA A N 1
ATOM 872 C CA . ALA A 1 124 ? 4.393 -2.372 9.211 1.00 98.06 124 ALA A CA 1
ATOM 873 C C . ALA A 1 124 ? 5.278 -1.350 9.937 1.00 98.06 124 ALA A C 1
ATOM 875 O O . ALA A 1 124 ? 5.994 -1.716 10.867 1.00 98.06 124 ALA A O 1
ATOM 876 N N . ALA A 1 125 ? 5.265 -0.086 9.512 1.00 96.62 125 ALA A N 1
ATOM 877 C CA . ALA A 1 125 ? 6.159 0.943 10.054 1.00 96.62 125 ALA A CA 1
ATOM 878 C C . ALA A 1 125 ? 5.545 1.794 11.174 1.00 96.62 125 ALA A C 1
ATOM 880 O O . ALA A 1 125 ? 6.264 2.561 11.806 1.00 96.62 125 ALA A O 1
ATOM 881 N N . THR A 1 126 ? 4.242 1.668 11.434 1.00 96.12 126 THR A N 1
ATOM 882 C CA . THR A 1 126 ? 3.566 2.339 12.555 1.00 96.12 126 THR A CA 1
ATOM 883 C C . THR A 1 126 ? 2.686 1.357 13.316 1.00 96.12 126 THR A C 1
ATOM 885 O O . THR A 1 126 ? 2.181 0.397 12.737 1.00 96.12 126 THR A O 1
ATOM 888 N N . GLU A 1 127 ? 2.428 1.630 14.596 1.00 94.25 127 GLU A N 1
ATOM 889 C CA . GLU A 1 127 ? 1.551 0.811 15.455 1.00 94.25 127 GLU A CA 1
ATOM 890 C C . GLU A 1 127 ? 0.100 0.737 14.947 1.00 94.25 127 GLU A C 1
ATOM 892 O O . GLU A 1 127 ? -0.640 -0.194 15.254 1.00 94.25 127 GLU A O 1
ATOM 897 N N . ARG A 1 128 ? -0.308 1.710 14.123 1.00 93.25 128 ARG A N 1
ATOM 898 C CA . ARG A 1 128 ? -1.623 1.745 13.463 1.00 93.25 128 ARG A CA 1
ATOM 899 C C . ARG A 1 128 ? -1.719 0.809 12.260 1.00 93.25 128 ARG A C 1
ATOM 901 O O . ARG A 1 128 ? -2.810 0.592 11.734 1.00 93.25 128 ARG A O 1
ATOM 908 N N . THR A 1 129 ? -0.590 0.278 11.804 1.00 97.19 129 THR A N 1
ATOM 909 C CA . THR A 1 129 ? -0.505 -0.544 10.603 1.00 97.19 129 THR A CA 1
ATOM 910 C C . THR A 1 129 ? -0.466 -2.013 10.994 1.00 97.19 129 THR A C 1
ATOM 912 O O . THR A 1 129 ? 0.487 -2.492 11.598 1.00 97.19 129 THR A O 1
ATOM 915 N N . SER A 1 130 ? -1.510 -2.755 10.636 1.00 97.62 130 SER A N 1
ATOM 916 C CA . SER A 1 130 ? -1.564 -4.196 10.899 1.00 97.62 130 SER A CA 1
ATOM 917 C C . SER A 1 130 ? -0.855 -4.997 9.804 1.00 97.62 130 SER A C 1
ATOM 919 O O . SER A 1 130 ? -0.931 -4.646 8.626 1.00 97.62 130 SER A O 1
ATOM 921 N N . CYS A 1 131 ? -0.231 -6.122 10.161 1.00 98.25 131 CYS A N 1
ATOM 922 C CA . CYS A 1 131 ? 0.436 -6.974 9.173 1.00 98.25 131 CYS A CA 1
ATOM 923 C C . CYS A 1 131 ? -0.464 -7.486 8.033 1.00 98.25 131 CYS A C 1
ATOM 925 O O . CYS A 1 131 ? -0.015 -7.438 6.888 1.00 98.25 131 CYS A O 1
ATOM 927 N N . PRO A 1 132 ? -1.726 -7.903 8.269 1.00 98.31 132 PRO A N 1
ATOM 928 C CA . PRO A 1 132 ? -2.619 -8.287 7.175 1.00 98.31 132 PRO A CA 1
ATOM 929 C C . PRO A 1 132 ? -2.893 -7.143 6.192 1.00 98.31 132 PRO A C 1
ATOM 931 O O . PRO A 1 132 ? -2.989 -7.377 4.991 1.00 98.31 132 PRO A O 1
ATOM 934 N N . PHE A 1 133 ? -2.986 -5.900 6.682 1.00 98.12 133 PHE A N 1
ATOM 935 C CA . PHE A 1 133 ? -3.122 -4.734 5.810 1.00 98.12 133 PHE A CA 1
ATOM 936 C C . PHE A 1 133 ? -1.846 -4.492 4.997 1.00 98.12 133 PHE A C 1
ATOM 938 O O . PHE A 1 133 ? -1.926 -4.322 3.785 1.00 98.12 133 PHE A O 1
ATOM 945 N N . SER A 1 134 ? -0.668 -4.550 5.627 1.00 98.19 134 SER A N 1
ATOM 946 C CA . SER A 1 134 ? 0.612 -4.372 4.929 1.00 98.19 134 SER A CA 1
ATOM 947 C C . SER A 1 134 ? 0.813 -5.386 3.797 1.00 98.19 134 SER A C 1
ATOM 949 O O . SER A 1 134 ? 1.299 -5.025 2.728 1.00 98.19 134 SER A O 1
ATOM 951 N N . ILE A 1 135 ? 0.425 -6.648 4.011 1.00 98.25 135 ILE A N 1
ATOM 952 C CA . ILE A 1 135 ? 0.487 -7.701 2.984 1.00 98.25 135 ILE A CA 1
ATOM 953 C C . ILE A 1 135 ? -0.415 -7.346 1.797 1.00 98.25 135 ILE A C 1
ATOM 955 O O . ILE A 1 135 ? 0.052 -7.374 0.661 1.00 98.25 135 ILE A O 1
ATOM 959 N N . ALA A 1 136 ? -1.662 -6.935 2.057 1.00 97.88 136 ALA A N 1
ATOM 960 C CA . ALA A 1 136 ? -2.600 -6.529 1.009 1.00 97.88 136 ALA A CA 1
ATOM 961 C C . ALA A 1 136 ? -2.075 -5.341 0.179 1.00 97.88 136 ALA A C 1
ATOM 963 O O . ALA A 1 136 ? -2.241 -5.316 -1.040 1.00 97.88 136 ALA A O 1
ATOM 964 N N . VAL A 1 137 ? -1.383 -4.386 0.816 1.00 97.69 137 VAL A N 1
ATOM 965 C CA . VAL A 1 137 ? -0.698 -3.290 0.107 1.00 97.69 137 VAL A CA 1
ATOM 966 C C . VAL A 1 137 ? 0.377 -3.833 -0.836 1.00 97.69 137 VAL A C 1
ATOM 968 O O . VAL A 1 137 ? 0.466 -3.381 -1.973 1.00 97.69 137 VAL A O 1
ATOM 971 N N . GLY A 1 138 ? 1.170 -4.819 -0.409 1.00 96.88 138 GLY A N 1
ATOM 972 C CA . GLY A 1 138 ? 2.213 -5.407 -1.255 1.00 96.88 138 GLY A CA 1
ATOM 973 C C . GLY A 1 138 ? 1.693 -6.207 -2.446 1.00 96.88 138 GLY A C 1
ATOM 974 O O . GLY A 1 138 ? 2.302 -6.165 -3.515 1.00 96.88 138 GLY A O 1
ATOM 975 N N . GLU A 1 139 ? 0.558 -6.890 -2.299 1.00 96.38 139 GLU A N 1
ATOM 976 C CA . GLU A 1 139 ? -0.117 -7.558 -3.420 1.00 96.38 139 GLU A CA 1
ATOM 977 C C . GLU A 1 139 ? -0.637 -6.542 -4.442 1.00 96.38 139 GLU A C 1
ATOM 979 O O . GLU A 1 139 ? -0.379 -6.684 -5.638 1.00 96.38 139 GLU A O 1
ATOM 984 N N . GLN A 1 140 ? -1.301 -5.481 -3.973 1.00 96.12 140 GLN A N 1
ATOM 985 C CA . GLN A 1 140 ? -1.837 -4.438 -4.850 1.00 96.12 140 GLN A CA 1
ATOM 986 C C . GLN A 1 140 ? -0.747 -3.605 -5.519 1.00 96.12 140 GLN A C 1
ATOM 988 O O . GLN A 1 140 ? -0.881 -3.251 -6.686 1.00 96.12 140 GLN A O 1
ATOM 993 N N . LEU A 1 141 ? 0.358 -3.328 -4.823 1.00 94.94 141 LEU A N 1
ATOM 994 C CA . LEU A 1 141 ? 1.486 -2.623 -5.426 1.00 94.94 141 LEU A CA 1
ATOM 995 C C . LEU A 1 141 ? 2.099 -3.438 -6.563 1.00 94.94 141 LEU A C 1
ATOM 997 O O . LEU A 1 141 ? 2.438 -2.867 -7.593 1.00 94.94 141 LEU A O 1
ATOM 1001 N N . ARG A 1 142 ? 2.225 -4.763 -6.408 1.00 93.31 142 ARG A N 1
ATOM 1002 C CA . ARG A 1 142 ? 2.700 -5.616 -7.503 1.00 93.31 142 ARG A CA 1
ATOM 1003 C C . ARG A 1 142 ? 1.787 -5.494 -8.722 1.00 93.31 142 ARG A C 1
ATOM 1005 O O . ARG A 1 142 ? 2.298 -5.224 -9.800 1.00 93.31 142 ARG A O 1
ATOM 1012 N N . ALA A 1 143 ? 0.478 -5.645 -8.530 1.00 90.44 143 ALA A N 1
ATOM 1013 C CA . ALA A 1 143 ? -0.488 -5.519 -9.619 1.00 90.44 143 ALA A CA 1
ATOM 1014 C C . ALA A 1 143 ? -0.407 -4.137 -10.295 1.00 90.44 143 ALA A C 1
ATOM 1016 O O . ALA A 1 143 ? -0.280 -4.053 -11.511 1.00 90.44 143 ALA A O 1
ATOM 1017 N N . GLY A 1 144 ? -0.366 -3.058 -9.507 1.00 88.44 144 GLY A N 1
ATOM 1018 C CA . GLY A 1 144 ? -0.275 -1.697 -10.039 1.00 88.44 144 GLY A CA 1
ATOM 1019 C C . GLY A 1 144 ? 1.020 -1.413 -10.807 1.00 88.44 144 GLY A C 1
ATOM 1020 O O . GLY A 1 144 ? 0.989 -0.715 -11.817 1.00 88.44 144 GLY A O 1
ATOM 1021 N N . LEU A 1 145 ? 2.156 -1.967 -10.370 1.00 88.56 145 LEU A N 1
ATOM 1022 C CA . LEU A 1 145 ? 3.435 -1.814 -11.074 1.00 88.56 145 LEU A CA 1
ATOM 1023 C C . LEU A 1 145 ? 3.491 -2.608 -12.383 1.00 88.56 145 LEU A C 1
ATOM 1025 O O . LEU A 1 145 ? 4.159 -2.165 -13.317 1.00 88.56 145 LEU A O 1
ATOM 1029 N N . ASP A 1 146 ? 2.821 -3.760 -12.453 1.00 84.19 146 ASP A N 1
ATOM 1030 C CA . ASP A 1 146 ? 2.741 -4.553 -13.682 1.00 84.19 146 ASP A CA 1
ATOM 1031 C C . ASP A 1 146 ? 1.906 -3.821 -14.758 1.00 84.19 146 ASP A C 1
ATOM 1033 O O . ASP A 1 146 ? 2.227 -3.911 -15.944 1.00 84.19 146 ASP A O 1
ATOM 1037 N N . ASP A 1 147 ? 0.905 -3.031 -14.348 1.00 77.88 147 ASP A N 1
ATOM 1038 C CA . ASP A 1 147 ? 0.035 -2.262 -15.249 1.00 77.88 147 ASP A CA 1
ATOM 1039 C C . ASP A 1 147 ? 0.625 -0.901 -15.675 1.00 77.88 147 ASP A C 1
ATOM 1041 O O . ASP A 1 147 ? 0.513 -0.513 -16.840 1.00 77.88 147 ASP A O 1
ATOM 1045 N N . ALA A 1 148 ? 1.238 -0.155 -14.747 1.00 72.69 148 ALA A N 1
ATOM 1046 C CA . ALA A 1 148 ? 1.685 1.227 -14.975 1.00 72.69 148 ALA A CA 1
ATOM 1047 C C . ALA A 1 148 ? 3.201 1.375 -15.217 1.00 72.69 148 ALA A C 1
ATOM 1049 O O . ALA A 1 148 ? 3.662 2.404 -15.712 1.00 72.69 148 ALA A O 1
ATOM 1050 N N . GLY A 1 149 ? 4.000 0.354 -14.893 1.00 70.38 149 GLY A N 1
ATOM 1051 C CA . GLY A 1 149 ? 5.456 0.476 -14.809 1.00 70.38 149 GLY A CA 1
ATOM 1052 C C . GLY A 1 149 ? 5.921 1.167 -13.517 1.00 70.38 149 GLY A C 1
ATOM 1053 O O . GLY A 1 149 ? 5.133 1.507 -12.637 1.00 70.38 149 GLY A O 1
ATOM 1054 N N . ARG A 1 150 ? 7.243 1.342 -13.353 1.00 70.38 150 ARG A N 1
ATOM 1055 C CA . ARG A 1 150 ? 7.809 2.042 -12.183 1.00 70.38 150 ARG A CA 1
ATOM 1056 C C . ARG A 1 150 ? 7.604 3.552 -12.318 1.00 70.38 150 ARG A C 1
ATOM 1058 O O . ARG A 1 150 ? 8.387 4.209 -12.996 1.00 70.38 150 ARG A O 1
ATOM 1065 N N . GLU A 1 151 ? 6.599 4.082 -11.634 1.00 74.81 151 GLU A N 1
ATOM 1066 C CA . GLU A 1 151 ? 6.367 5.524 -11.504 1.00 74.81 151 GLU A CA 1
ATOM 1067 C C . GLU A 1 151 ? 7.020 6.104 -10.233 1.00 74.81 151 GLU A C 1
ATOM 1069 O O . GLU A 1 151 ? 7.282 5.388 -9.260 1.00 74.81 151 GLU A O 1
ATOM 1074 N N . ASP A 1 152 ? 7.255 7.422 -10.228 1.00 80.88 152 ASP A N 1
ATOM 1075 C CA . ASP A 1 152 ? 7.780 8.178 -9.074 1.00 80.88 152 ASP A CA 1
ATOM 1076 C C . ASP A 1 152 ? 6.803 8.201 -7.884 1.00 80.88 152 ASP A C 1
ATOM 1078 O O . ASP A 1 152 ? 7.169 8.518 -6.749 1.00 80.88 152 ASP A O 1
ATOM 1082 N N . GLN A 1 153 ? 5.536 7.891 -8.141 1.00 88.38 153 GLN A N 1
ATOM 1083 C CA . GLN A 1 153 ? 4.484 7.782 -7.147 1.00 88.38 153 GLN A CA 1
ATOM 1084 C C . GLN A 1 153 ? 3.362 6.920 -7.719 1.00 88.38 153 GLN A C 1
ATOM 1086 O O . GLN A 1 153 ? 2.913 7.164 -8.832 1.00 88.38 153 GLN A O 1
ATOM 1091 N N . THR A 1 154 ? 2.853 5.972 -6.937 1.00 91.94 154 THR A N 1
ATOM 1092 C CA . THR A 1 154 ? 1.699 5.154 -7.327 1.00 91.94 154 THR A CA 1
ATOM 1093 C C . THR A 1 154 ? 0.620 5.255 -6.260 1.00 91.94 154 THR A C 1
ATOM 1095 O O . THR A 1 154 ? 0.887 5.064 -5.074 1.00 91.94 154 THR A O 1
ATOM 1098 N N . SER A 1 155 ? -0.607 5.568 -6.677 1.00 94.00 155 SER A N 1
ATOM 1099 C CA . SER A 1 155 ? -1.782 5.578 -5.805 1.00 94.00 155 SER A CA 1
ATOM 1100 C C . SER A 1 155 ? -2.577 4.292 -6.003 1.00 94.00 155 SER A C 1
ATOM 1102 O O . SER A 1 155 ? -2.926 3.943 -7.128 1.00 94.00 155 SER A O 1
ATOM 1104 N N . LEU A 1 156 ? -2.860 3.588 -4.912 1.00 95.19 156 LEU A N 1
ATOM 1105 C CA . LEU A 1 156 ? -3.511 2.283 -4.900 1.00 95.19 156 LEU A CA 1
ATOM 1106 C C . LEU A 1 156 ? -4.777 2.344 -4.052 1.00 95.19 156 LEU A C 1
ATOM 1108 O O . LEU A 1 156 ? -4.785 2.947 -2.978 1.00 95.19 156 LEU A O 1
ATOM 1112 N N . LEU A 1 157 ? -5.831 1.664 -4.494 1.00 96.25 157 LEU A N 1
ATOM 1113 C CA . LEU A 1 157 ? -6.998 1.393 -3.661 1.00 96.25 157 LEU A CA 1
ATOM 1114 C C . LEU A 1 157 ? -6.843 -0.000 -3.045 1.00 96.25 157 LEU A C 1
ATOM 1116 O O . LEU A 1 157 ? -6.844 -0.998 -3.760 1.00 96.25 157 LEU A O 1
ATOM 1120 N N . VAL A 1 158 ? -6.693 -0.071 -1.722 1.00 97.75 158 VAL A N 1
ATOM 1121 C CA . VAL A 1 158 ? -6.396 -1.320 -1.007 1.00 97.75 158 VAL A CA 1
ATOM 1122 C C . VAL A 1 158 ? -7.502 -1.641 -0.011 1.00 97.75 158 VAL A C 1
ATOM 1124 O O . VAL A 1 158 ? -7.783 -0.855 0.897 1.00 97.75 158 VAL A O 1
ATOM 1127 N N . HIS A 1 159 ? -8.091 -2.829 -0.140 1.00 97.56 159 HIS A N 1
ATOM 1128 C CA . HIS A 1 159 ? -9.056 -3.342 0.828 1.00 97.56 159 HIS A CA 1
ATOM 1129 C C . HIS A 1 159 ? -8.346 -3.862 2.081 1.00 97.56 159 HIS A C 1
ATOM 1131 O O . HIS A 1 159 ? -7.498 -4.748 1.998 1.00 97.56 159 HIS A O 1
ATOM 1137 N N . SER A 1 160 ? -8.713 -3.354 3.257 1.00 97.31 160 SER A N 1
ATOM 1138 C CA . SER A 1 160 ? -8.168 -3.822 4.532 1.00 97.31 160 SER A CA 1
ATOM 1139 C C . SER A 1 160 ? -8.909 -5.058 5.041 1.00 97.31 160 SER A C 1
ATOM 1141 O O . SER A 1 160 ? -10.092 -4.956 5.385 1.00 97.31 160 SER A O 1
ATOM 1143 N N . PRO A 1 161 ? -8.229 -6.208 5.218 1.00 96.31 161 PRO A N 1
ATOM 1144 C CA . PRO A 1 161 ? -8.856 -7.396 5.795 1.00 96.31 161 PRO A CA 1
ATOM 1145 C C . PRO A 1 161 ? -9.307 -7.190 7.247 1.00 96.31 161 PRO A C 1
ATOM 1147 O O . PRO A 1 161 ? -10.261 -7.827 7.687 1.00 96.31 161 PRO A O 1
ATOM 1150 N N . VAL A 1 162 ? -8.635 -6.295 7.982 1.00 96.50 162 VAL A N 1
ATOM 1151 C CA . VAL A 1 162 ? -8.866 -6.062 9.416 1.00 96.50 162 VAL A CA 1
ATOM 1152 C C . VAL A 1 162 ? -10.068 -5.156 9.650 1.00 96.50 162 VAL A C 1
ATOM 1154 O O . VAL A 1 162 ? -10.916 -5.458 10.484 1.00 96.50 162 VAL A O 1
ATOM 1157 N N . THR A 1 163 ? -10.167 -4.049 8.913 1.00 96.50 163 THR A N 1
ATOM 1158 C CA . THR A 1 163 ? -11.243 -3.063 9.114 1.00 96.50 163 THR A CA 1
ATOM 1159 C C . THR A 1 163 ? -12.387 -3.202 8.116 1.00 96.50 163 THR A C 1
ATOM 1161 O O . THR A 1 163 ? -13.413 -2.548 8.299 1.00 96.50 163 THR A O 1
ATOM 1164 N N . ARG A 1 164 ? -12.234 -4.047 7.082 1.00 97.38 164 ARG A N 1
ATOM 1165 C CA . ARG A 1 164 ? -13.213 -4.277 6.002 1.00 97.38 164 ARG A CA 1
ATOM 1166 C C . ARG A 1 164 ? -13.554 -3.010 5.209 1.00 97.38 164 ARG A C 1
ATOM 1168 O O . ARG A 1 164 ? -14.657 -2.882 4.686 1.00 97.38 164 ARG A O 1
ATOM 1175 N N . LYS A 1 165 ? -12.611 -2.068 5.143 1.00 97.06 165 LYS A N 1
ATOM 1176 C CA . LYS A 1 165 ? -12.727 -0.791 4.426 1.00 97.06 165 LYS A CA 1
ATOM 1177 C C . LYS A 1 165 ? -11.643 -0.679 3.368 1.00 97.06 165 LYS A C 1
ATOM 1179 O O . LYS A 1 165 ? -10.556 -1.225 3.548 1.00 97.06 165 LYS A O 1
ATOM 1184 N N . ASP A 1 166 ? -11.931 0.082 2.323 1.00 97.19 166 ASP A N 1
ATOM 1185 C CA . ASP A 1 166 ? -10.951 0.436 1.303 1.00 97.19 166 ASP A CA 1
ATOM 1186 C C . ASP A 1 166 ? -10.208 1.711 1.703 1.00 97.19 166 ASP A C 1
ATOM 1188 O O . ASP A 1 166 ? -10.807 2.676 2.184 1.00 97.19 166 ASP A O 1
ATOM 1192 N N . TYR A 1 167 ? -8.894 1.705 1.509 1.00 96.94 167 TYR A N 1
ATOM 1193 C CA . TYR A 1 167 ? -8.013 2.831 1.789 1.00 96.94 167 TYR A CA 1
ATOM 1194 C C . TYR A 1 167 ? -7.265 3.211 0.524 1.00 96.94 167 TYR A C 1
ATOM 1196 O O . TYR A 1 167 ? -6.784 2.347 -0.207 1.00 96.94 167 TYR A O 1
ATOM 1204 N N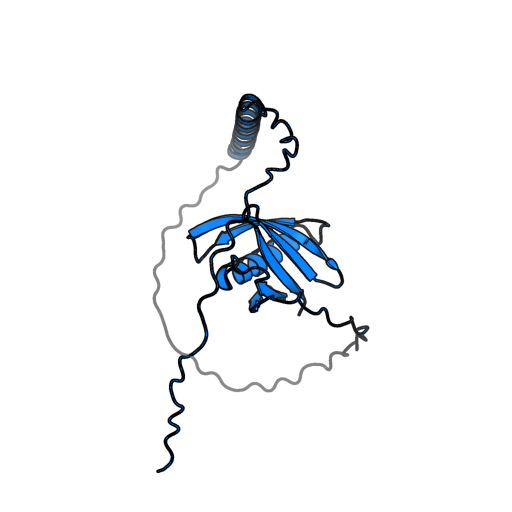 . VAL A 1 168 ? -7.129 4.515 0.299 1.00 96.88 168 VAL A N 1
ATOM 1205 C CA . VAL A 1 168 ? -6.199 5.029 -0.702 1.00 96.88 168 VAL A CA 1
ATOM 1206 C C . VAL A 1 168 ? -4.813 5.064 -0.071 1.00 96.88 168 VAL A C 1
ATOM 1208 O O . VAL A 1 168 ? -4.608 5.695 0.971 1.00 96.88 168 VAL A O 1
ATOM 1211 N N . VAL A 1 169 ? -3.883 4.354 -0.696 1.00 97.69 169 VAL A N 1
ATOM 1212 C CA . VAL A 1 169 ? -2.494 4.225 -0.271 1.00 97.69 169 VAL A CA 1
ATOM 1213 C C . VAL A 1 169 ? -1.616 4.841 -1.342 1.00 97.69 169 VAL A C 1
ATOM 1215 O O . VAL A 1 169 ? -1.737 4.508 -2.516 1.00 97.69 169 VAL A O 1
ATOM 1218 N N . VAL A 1 170 ? -0.728 5.735 -0.939 1.00 96.81 170 VAL A N 1
ATOM 1219 C CA . VAL A 1 170 ? 0.199 6.412 -1.837 1.00 96.81 170 VAL A CA 1
ATOM 1220 C C . VAL A 1 170 ? 1.594 5.875 -1.575 1.00 96.81 170 VAL A C 1
ATOM 1222 O O . VAL A 1 170 ? 2.113 6.017 -0.470 1.00 96.81 170 VAL A O 1
ATOM 1225 N N . CYS A 1 171 ? 2.184 5.247 -2.584 1.00 96.56 171 CYS A N 1
ATOM 1226 C CA . CYS A 1 171 ? 3.491 4.616 -2.527 1.00 96.56 171 CYS A CA 1
ATOM 1227 C C . CYS A 1 171 ? 4.529 5.453 -3.263 1.00 96.56 171 CYS A C 1
ATOM 1229 O O . CYS A 1 171 ? 4.354 5.780 -4.435 1.00 96.56 171 CYS A O 1
ATOM 1231 N N . HIS A 1 172 ? 5.628 5.754 -2.578 1.00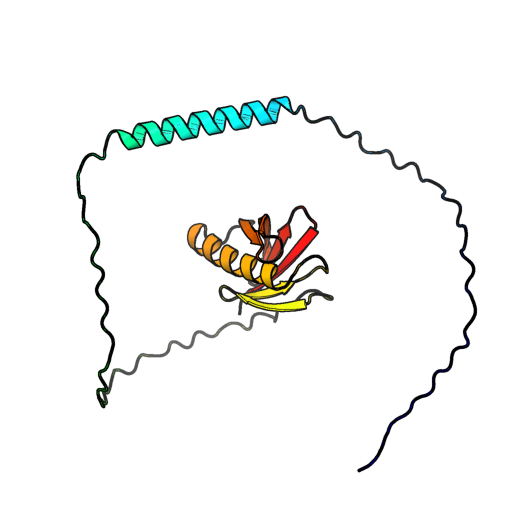 95.12 172 HIS A N 1
ATOM 1232 C CA . HIS A 1 172 ? 6.781 6.451 -3.129 1.00 95.12 172 HIS A CA 1
ATOM 1233 C C . HIS A 1 172 ? 7.996 5.520 -3.167 1.00 95.12 172 HIS A C 1
ATOM 1235 O O . HIS A 1 172 ? 8.238 4.810 -2.188 1.00 95.12 172 HIS A O 1
ATOM 1241 N N . PRO A 1 173 ? 8.793 5.511 -4.244 1.00 93.25 173 PRO A N 1
ATOM 1242 C CA . PRO A 1 173 ? 10.060 4.803 -4.256 1.00 93.25 173 PRO A CA 1
ATOM 1243 C C . PRO A 1 173 ? 11.018 5.455 -3.248 1.00 93.25 173 PRO A C 1
ATOM 1245 O O . PRO A 1 173 ? 11.275 6.655 -3.299 1.00 93.25 173 PRO A O 1
ATOM 1248 N N . SER A 1 174 ? 11.568 4.654 -2.336 1.00 89.75 174 SER A N 1
ATOM 1249 C CA . SER A 1 174 ? 12.499 5.102 -1.282 1.00 89.75 174 SER A CA 1
ATOM 1250 C C . SER A 1 174 ? 13.965 4.756 -1.608 1.00 89.75 174 SER A C 1
ATOM 1252 O O . SER A 1 174 ? 14.868 4.852 -0.778 1.00 89.75 174 SER A O 1
ATOM 1254 N N . GLY A 1 175 ? 14.223 4.373 -2.864 1.00 84.38 175 GLY A N 1
ATOM 1255 C CA . GLY A 1 175 ? 15.539 3.976 -3.365 1.00 84.38 175 GLY A CA 1
ATOM 1256 C C . GLY A 1 175 ? 15.828 2.480 -3.212 1.00 84.38 175 GLY A C 1
ATOM 1257 O O . GLY A 1 175 ? 15.156 1.772 -2.467 1.00 84.38 175 GLY A O 1
ATOM 1258 N N . GLY A 1 176 ? 16.805 1.989 -3.985 1.00 81.00 176 GLY A N 1
ATOM 1259 C CA . GLY A 1 176 ? 17.291 0.598 -3.973 1.00 81.00 176 GLY A CA 1
ATOM 1260 C C . GLY A 1 176 ? 16.198 -0.478 -4.008 1.00 81.00 176 GLY A C 1
ATOM 1261 O O . GLY A 1 176 ? 16.298 -1.489 -3.325 1.00 81.00 176 GLY A O 1
ATOM 1262 N N . GLU A 1 177 ? 15.160 -0.260 -4.818 1.00 88.25 177 GLU A N 1
ATOM 1263 C CA . GLU A 1 177 ? 14.026 -1.185 -4.941 1.00 88.25 177 GLU A CA 1
ATOM 1264 C C . GLU A 1 177 ? 13.248 -1.340 -3.631 1.00 88.25 177 GLU A C 1
ATOM 1266 O O . GLU A 1 177 ? 12.888 -2.437 -3.210 1.00 88.25 177 GLU A O 1
ATOM 1271 N N . SER A 1 178 ? 12.982 -0.214 -2.979 1.00 93.06 178 SER A N 1
ATOM 1272 C CA . SER A 1 178 ? 12.042 -0.136 -1.873 1.00 93.06 178 SER A CA 1
ATOM 1273 C C . SER A 1 178 ? 10.951 0.889 -2.150 1.00 93.06 178 SER A C 1
ATOM 1275 O O . SER A 1 178 ? 11.161 1.857 -2.886 1.00 93.06 178 SER A O 1
ATOM 1277 N N . TYR A 1 179 ? 9.789 0.664 -1.548 1.00 95.62 179 TYR A N 1
ATOM 1278 C CA . TYR A 1 179 ? 8.650 1.568 -1.573 1.00 95.62 179 TYR A CA 1
ATOM 1279 C C . TYR A 1 179 ? 8.218 1.906 -0.152 1.00 95.62 179 TYR A C 1
ATOM 1281 O O . TYR A 1 179 ? 8.218 1.058 0.742 1.00 95.62 179 TYR A O 1
ATOM 1289 N N . ASP A 1 180 ? 7.833 3.159 0.027 1.00 96.38 180 ASP A N 1
ATOM 1290 C CA . ASP A 1 180 ? 7.281 3.718 1.246 1.00 96.38 180 ASP A CA 1
ATOM 1291 C C . ASP A 1 180 ? 5.844 4.149 0.964 1.00 96.38 180 ASP A C 1
ATOM 1293 O O . ASP A 1 180 ? 5.591 5.088 0.208 1.00 96.38 180 ASP A O 1
ATOM 1297 N N . CYS A 1 181 ? 4.904 3.389 1.508 1.00 97.38 181 CYS A N 1
ATOM 1298 C CA . CYS A 1 181 ? 3.486 3.534 1.250 1.00 97.38 181 CYS A CA 1
ATOM 1299 C C . CYS A 1 181 ? 2.792 4.132 2.470 1.00 97.38 181 CYS A C 1
ATOM 1301 O O . CYS A 1 181 ? 2.854 3.568 3.563 1.00 97.38 181 CYS A O 1
ATOM 1303 N N . ALA A 1 182 ? 2.087 5.244 2.284 1.00 97.69 182 ALA A N 1
ATOM 1304 C CA . ALA A 1 182 ? 1.374 5.943 3.344 1.00 97.69 182 ALA A CA 1
ATOM 1305 C C . ALA A 1 182 ? -0.109 6.124 3.005 1.00 97.69 182 ALA A C 1
ATOM 1307 O O . ALA A 1 182 ? -0.503 6.280 1.850 1.00 97.69 182 ALA A O 1
ATOM 1308 N N . THR A 1 183 ? -0.939 6.123 4.041 1.00 96.62 183 THR A N 1
ATOM 1309 C CA . THR A 1 183 ? -2.371 6.441 3.956 1.00 96.62 183 THR A CA 1
ATOM 1310 C C . THR A 1 183 ? -2.654 7.805 4.571 1.00 96.62 183 THR A C 1
ATOM 1312 O O . THR A 1 183 ? -1.867 8.321 5.363 1.00 96.62 183 THR A O 1
ATOM 1315 N N . THR A 1 184 ? -3.832 8.364 4.298 1.00 92.94 184 THR A N 1
ATOM 1316 C CA . THR A 1 184 ? -4.297 9.608 4.940 1.00 92.94 184 THR A CA 1
ATOM 1317 C C . THR A 1 184 ? -4.549 9.465 6.445 1.00 92.94 184 THR A C 1
ATOM 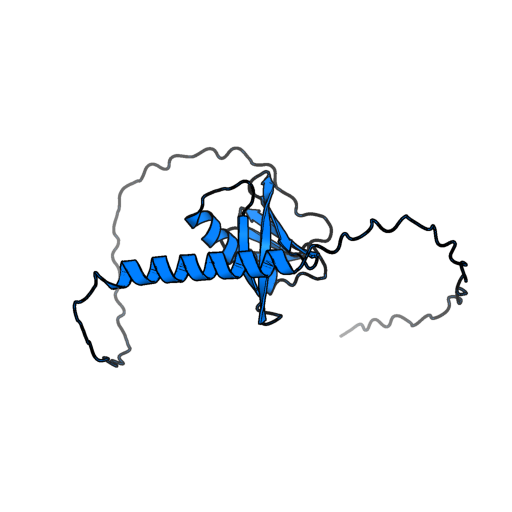1319 O O . THR A 1 184 ? -4.674 10.464 7.146 1.00 92.94 184 THR A O 1
ATOM 1322 N N . THR A 1 185 ? -4.615 8.233 6.956 1.00 92.56 185 THR A N 1
ATOM 1323 C CA . THR A 1 185 ? -4.838 7.918 8.375 1.00 92.56 185 THR A CA 1
ATOM 1324 C C . THR A 1 185 ? -3.551 7.625 9.150 1.00 92.56 185 THR A C 1
ATOM 1326 O O . THR A 1 185 ? -3.629 7.102 10.263 1.00 92.56 185 THR A O 1
ATOM 1329 N N . ASP A 1 186 ? -2.386 7.937 8.570 1.00 92.75 186 ASP A N 1
ATOM 1330 C CA . ASP A 1 186 ? -1.059 7.721 9.169 1.00 92.75 186 ASP A CA 1
ATOM 1331 C C . ASP A 1 186 ? -0.684 6.231 9.365 1.00 92.75 186 ASP A C 1
ATOM 1333 O O . ASP A 1 186 ? 0.165 5.854 10.176 1.00 92.75 186 ASP A O 1
ATOM 1337 N N . ALA A 1 187 ? -1.320 5.335 8.600 1.00 96.12 187 ALA A N 1
ATOM 1338 C CA . ALA A 1 187 ? -0.802 3.979 8.411 1.00 96.12 187 ALA A CA 1
ATOM 1339 C C . ALA A 1 187 ? 0.320 4.011 7.365 1.00 96.12 187 ALA A C 1
ATOM 1341 O O . ALA A 1 187 ? 0.145 4.628 6.307 1.00 96.12 187 ALA A O 1
ATOM 1342 N N . ARG A 1 188 ? 1.441 3.347 7.664 1.00 97.50 188 ARG A N 1
ATOM 1343 C CA . ARG A 1 188 ? 2.678 3.373 6.876 1.00 97.50 188 ARG A CA 1
ATOM 1344 C C . ARG A 1 188 ? 3.233 1.963 6.694 1.00 97.50 188 ARG A C 1
ATOM 1346 O O . ARG A 1 188 ? 3.417 1.224 7.664 1.00 97.50 188 ARG A O 1
ATOM 1353 N N . VAL A 1 189 ? 3.519 1.604 5.450 1.00 97.69 189 VAL A N 1
ATOM 1354 C CA . VAL A 1 189 ? 3.994 0.283 5.030 1.00 97.69 189 VAL A CA 1
ATOM 1355 C C . VAL A 1 189 ? 5.289 0.459 4.254 1.00 97.69 189 VAL A C 1
ATOM 1357 O O . VAL A 1 189 ? 5.351 1.265 3.331 1.00 97.69 189 VAL A O 1
ATOM 1360 N N . ILE A 1 190 ? 6.312 -0.316 4.606 1.00 97.25 190 ILE A N 1
ATOM 1361 C CA . ILE A 1 190 ? 7.581 -0.341 3.874 1.00 97.25 190 ILE A CA 1
ATOM 1362 C C . ILE A 1 190 ? 7.690 -1.668 3.139 1.00 97.25 190 ILE A C 1
ATOM 1364 O O . ILE A 1 190 ? 7.471 -2.732 3.725 1.00 97.25 190 ILE A O 1
ATOM 1368 N N . LEU A 1 191 ? 8.038 -1.600 1.859 1.00 96.38 191 LEU A N 1
ATOM 1369 C CA . LEU A 1 191 ? 8.238 -2.757 0.997 1.00 96.38 191 LEU A CA 1
ATOM 1370 C C . LEU A 1 191 ? 9.660 -2.735 0.456 1.00 96.38 191 LEU A C 1
ATOM 1372 O O . LEU A 1 191 ? 10.106 -1.712 -0.049 1.00 96.38 191 LEU A O 1
ATOM 1376 N N . ILE A 1 192 ? 10.371 -3.852 0.555 1.00 94.69 192 ILE A N 1
ATOM 1377 C CA . ILE A 1 192 ? 11.756 -3.989 0.084 1.00 94.69 192 ILE A CA 1
ATOM 1378 C C . ILE A 1 192 ? 11.814 -5.192 -0.849 1.00 94.69 192 ILE A C 1
ATOM 1380 O O . ILE A 1 192 ? 11.307 -6.256 -0.492 1.00 94.69 192 ILE A O 1
ATOM 1384 N N . ARG A 1 193 ? 12.381 -5.044 -2.050 1.00 91.31 193 ARG A N 1
ATOM 1385 C CA . ARG A 1 193 ? 12.430 -6.143 -3.023 1.00 91.31 193 ARG A CA 1
ATOM 1386 C C . ARG A 1 193 ? 13.232 -7.316 -2.453 1.00 91.31 193 ARG A C 1
ATOM 1388 O O . ARG A 1 193 ? 14.287 -7.103 -1.855 1.00 91.31 193 ARG A O 1
ATOM 1395 N N . ARG A 1 194 ? 12.710 -8.535 -2.613 1.00 83.69 194 ARG A N 1
ATOM 1396 C CA . ARG A 1 194 ? 13.452 -9.774 -2.345 1.00 83.69 194 ARG A CA 1
ATOM 1397 C C . ARG A 1 194 ? 14.051 -10.366 -3.608 1.00 83.69 194 ARG A C 1
ATOM 1399 O O . ARG A 1 194 ? 13.471 -10.146 -4.696 1.00 83.69 194 ARG A O 1
#

Radius of gyration: 28.98 Å; chains: 1; bounding box: 54×75×78 Å

Sequence (194 aa):
MPPEYSWDDSDTGSGWLPDSSTGEAHDRPVPAERPFPRALWVAGVVIVLLLTVVLVGTVSRMGSSRDTGTPGQGASSPVRAGDGAAGSGPVTSTETTTLTPTKPITPPAGSTGCGTAGGWAVYAATERTSCPFSIAVGEQLRAGLDDAGREDQTSLLVHSPVTRKDYVVVCHPSGGESYDCATTTDARVILIRR

Foldseek 3Di:
DDDDDDDDDDDDDDDDDPPPPDDPPPPDPPPPPPPPPPVVVVVVVVVVVVVVVVVVVVVVVPDDDDDDDDDDDDDDDDDDDDDDDDDDDDDDDPPPPPPDDQDDDDDDPPWDFLQDELQWGKTWNDPPADSQQRNQVRNQVNVQCVVPPDDQKDWTFGQRPVVRDTWTWIWGDPDPQKIWIATPVGGIMIIHGD

Organism: NCBI:txid2800405

pLDDT: mean 73.43, std 19.75, range [43.16, 98.31]

Secondary structure (DSSP, 8-state):
--------------PPP--------------------HHHHHHHHHHHHHHHHHHHHHHTTS---------------------------------------PPPPPPPTTPEEEEEETTEEEEE-STT--HHHHHHHHHHHHHHHHHH-S-S-EEEEEE-TTT--EEEEEEEEEETTEEEEEETTS-EEEEEE-